Protein AF-A0A1B0F068-F1 (afdb_monomer_lite)

Secondary structure (DSSP, 8-state):
----HHHHHHHHHHHHHHHHHHHHT---S-EE-TTSBPPPSEEEEEEEEEEEEEEE----TT-PPEEEEEEEEEEEEEEEEESEEE-TTS--B-TTGGGEEEEEEES-EESS--HHHHTT-TT--EEEEESS---EE-----TT--EEE--SS---EE-TTTTTT-TT--EEE--SS---EE----S-TTEEEEEEE--SS---EE-TTTTTTEEEEEEE--SS---EEEGGGGTT-TT--EEE-TTS--SEEE--TT-TT---EEEEEE--SS--SEEEETT-EEEEEE--SS--SEEEE-TT--EEE--S-------

Organism: Lutzomyia longipalpis (NCBI:txid7200)

Sequence (319 aa):
MKKTKSSFVMEKLFLWISICVLYFATKTTGQDIQNKNIHCDKWDSIAEEHIEYSLHNDYDYYYRRHTTTRKTYTYTYECTVRNYEIASDRDYHIDKSDKIYKLTIEDSSMNGLPVKLFKHLTNLQTLIVKKTSLQHVDEIKLPKVTQIDLSENEIVSLHENTFAECSELSEINLSNNNISILQGPFFDSNQEIKILDLSYNKITNITEYTFNDFHVESLKLSHNHLEVLDLNRFSELSYLNSLDLSYNKLKSIEAFEDFEGGNFTAESVQLQFNNLTSLNLKYCDIKQIYASNNKLKSVEIGGNCVTLDLQKNEITDLT

Radius of gyration: 27.25 Å; chains: 1; bounding box: 82×46×93 Å

Structure (mmCIF, N/CA/C/O backbone):
data_AF-A0A1B0F068-F1
#
_entry.id   AF-A0A1B0F068-F1
#
loop_
_atom_site.group_PDB
_atom_site.id
_atom_site.type_symbol
_atom_site.label_atom_id
_atom_site.label_alt_id
_atom_site.label_comp_id
_atom_site.label_asym_id
_atom_site.label_entity_id
_atom_site.label_seq_id
_atom_site.pdbx_PDB_ins_code
_atom_site.Cartn_x
_atom_site.Cartn_y
_atom_site.Cartn_z
_atom_site.occupancy
_atom_site.B_iso_or_equiv
_atom_site.auth_seq_id
_atom_site.auth_comp_id
_atom_site.auth_asym_id
_atom_site.auth_atom_id
_atom_site.pdbx_PDB_model_num
ATOM 1 N N . MET A 1 1 ? 30.371 22.748 -59.842 1.00 44.44 1 MET A N 1
ATOM 2 C CA . MET A 1 1 ? 30.386 21.570 -58.939 1.00 44.44 1 MET A CA 1
ATOM 3 C C . MET A 1 1 ? 31.136 21.927 -57.664 1.00 44.44 1 MET A C 1
ATOM 5 O O . MET A 1 1 ? 32.116 22.648 -57.761 1.00 44.44 1 MET A O 1
ATOM 9 N N . LYS A 1 2 ? 30.674 21.400 -56.519 1.00 38.84 2 LYS A N 1
ATOM 10 C CA . LYS A 1 2 ? 31.031 21.715 -55.114 1.00 38.84 2 LYS A CA 1
ATOM 11 C C . LYS A 1 2 ? 30.214 22.851 -54.473 1.00 38.84 2 LYS A C 1
ATOM 13 O O . LYS A 1 2 ? 30.744 23.899 -54.131 1.00 38.84 2 LYS A O 1
ATOM 18 N N . LYS A 1 3 ? 28.918 22.587 -54.234 1.00 35.97 3 LYS A N 1
ATOM 19 C CA . LYS A 1 3 ? 28.232 23.161 -53.063 1.00 35.97 3 LYS A CA 1
ATOM 20 C C . LYS A 1 3 ? 28.882 22.538 -51.823 1.00 35.97 3 LYS A C 1
ATOM 22 O O . LYS A 1 3 ? 29.005 21.318 -51.728 1.00 35.97 3 LYS A O 1
ATOM 27 N N . THR A 1 4 ? 29.412 23.378 -50.951 1.00 36.22 4 THR A N 1
ATOM 28 C CA . THR A 1 4 ? 30.192 23.005 -49.772 1.00 36.22 4 THR A CA 1
ATOM 29 C C . THR A 1 4 ? 29.303 22.320 -48.730 1.00 36.22 4 THR A C 1
ATOM 31 O O . THR A 1 4 ? 28.215 22.797 -48.417 1.00 36.22 4 THR A O 1
ATOM 34 N N . LYS A 1 5 ? 29.787 21.205 -48.156 1.00 42.84 5 LYS A N 1
ATOM 35 C CA . LYS A 1 5 ? 29.136 20.419 -47.082 1.00 42.84 5 LYS A CA 1
ATOM 36 C C . LYS A 1 5 ? 28.631 21.263 -45.895 1.00 42.84 5 LYS A C 1
ATOM 38 O O . LYS A 1 5 ? 27.752 20.815 -45.175 1.00 42.84 5 LYS A O 1
ATOM 43 N N . SER A 1 6 ? 29.155 22.474 -45.708 1.00 39.62 6 SER A N 1
ATOM 44 C CA . SER A 1 6 ? 28.767 23.401 -44.640 1.00 39.62 6 SER A CA 1
ATOM 45 C C . SER A 1 6 ? 27.355 23.989 -44.814 1.00 39.62 6 SER A C 1
ATOM 47 O O . SER A 1 6 ? 26.639 24.110 -43.823 1.00 39.62 6 SER A O 1
ATOM 49 N N . SER A 1 7 ? 26.899 24.263 -46.045 1.00 39.19 7 SER A N 1
ATOM 50 C CA . SER A 1 7 ? 25.547 24.816 -46.269 1.00 39.19 7 SER A CA 1
ATOM 51 C C . SER A 1 7 ? 24.448 23.778 -46.005 1.00 39.19 7 SER A C 1
ATOM 53 O O . SER A 1 7 ? 23.391 24.126 -45.493 1.00 39.19 7 SER A O 1
ATOM 55 N N . PHE A 1 8 ? 24.728 22.496 -46.263 1.00 40.56 8 PHE A N 1
ATOM 56 C CA . PHE A 1 8 ? 23.783 21.397 -46.033 1.00 40.56 8 PHE A CA 1
ATOM 57 C C . PHE A 1 8 ? 23.628 21.050 -44.540 1.00 40.56 8 PHE A C 1
ATOM 59 O O . PHE A 1 8 ? 22.571 20.602 -44.105 1.00 40.56 8 PHE A O 1
ATOM 66 N N . VAL A 1 9 ? 24.684 21.264 -43.743 1.00 47.97 9 VAL A N 1
ATOM 67 C CA . VAL A 1 9 ? 24.643 21.091 -42.281 1.00 47.97 9 VAL A CA 1
ATOM 68 C C . VAL A 1 9 ? 23.890 22.250 -41.626 1.00 47.97 9 VAL A C 1
ATOM 70 O O . VAL A 1 9 ? 23.078 22.003 -40.743 1.00 47.97 9 VAL A O 1
ATOM 73 N N . MET A 1 10 ? 24.082 23.486 -42.099 1.00 39.28 10 MET A N 1
ATOM 74 C CA . MET A 1 10 ? 23.353 24.655 -41.590 1.00 39.28 10 MET A CA 1
ATOM 75 C C . MET A 1 10 ? 21.855 24.612 -41.922 1.00 39.28 10 MET A C 1
ATOM 77 O O . MET A 1 10 ? 21.052 24.919 -41.049 1.00 39.28 10 MET A O 1
ATOM 81 N N . GLU A 1 11 ? 21.454 24.158 -43.117 1.00 41.66 11 GLU A N 1
ATOM 82 C CA . GLU A 1 11 ? 20.029 23.959 -43.447 1.00 41.66 11 GLU A CA 1
ATOM 83 C C . GLU A 1 11 ? 19.378 22.858 -42.596 1.00 41.66 11 GLU A C 1
ATOM 85 O O . GLU A 1 11 ? 18.256 23.040 -42.128 1.00 41.66 11 GLU A O 1
ATOM 90 N N . LYS A 1 12 ? 20.077 21.745 -42.317 1.00 45.50 12 LYS A N 1
ATOM 91 C CA . LYS A 1 12 ? 19.571 20.704 -41.402 1.00 45.50 12 LYS A CA 1
ATOM 92 C C . LYS A 1 12 ? 19.480 21.182 -39.955 1.00 45.50 12 LYS A C 1
ATOM 94 O O . LYS A 1 12 ? 18.524 20.822 -39.275 1.00 45.50 12 LYS A O 1
ATOM 99 N N . LEU A 1 13 ? 20.438 21.990 -39.501 1.00 42.12 13 LEU A N 1
ATOM 100 C CA . LEU A 1 13 ? 20.427 22.574 -38.161 1.00 42.12 13 LEU A CA 1
ATOM 101 C C . LEU A 1 13 ? 19.281 23.584 -38.017 1.00 42.12 13 LEU A C 1
ATOM 103 O O . LEU A 1 13 ? 18.584 23.563 -37.013 1.00 42.12 13 LEU A O 1
ATOM 107 N N . PHE A 1 14 ? 19.020 24.404 -39.041 1.00 40.75 14 PHE A N 1
ATOM 108 C CA . PHE A 1 14 ? 17.874 25.319 -39.067 1.00 40.75 14 PHE A CA 1
ATOM 109 C C . PHE A 1 14 ? 16.533 24.588 -39.143 1.00 40.75 14 PHE A C 1
ATOM 111 O O . PHE A 1 14 ? 15.581 25.026 -38.502 1.00 40.75 14 PHE A O 1
ATOM 118 N N . LEU A 1 15 ? 16.447 23.465 -39.865 1.00 44.53 15 LEU A N 1
ATOM 119 C CA . LEU A 1 15 ? 15.243 22.633 -39.887 1.00 44.53 15 LEU A CA 1
ATOM 120 C C . LEU A 1 15 ? 15.000 21.976 -38.519 1.00 44.53 15 LEU A C 1
ATOM 122 O O . LEU A 1 15 ? 13.874 21.985 -38.044 1.00 44.53 15 LEU A O 1
ATOM 126 N N . TRP A 1 16 ? 16.050 21.484 -37.852 1.00 40.12 16 TRP A N 1
ATOM 127 C CA . TRP A 1 16 ? 15.970 20.941 -36.489 1.00 40.12 16 TRP A CA 1
ATOM 128 C C . TRP A 1 16 ? 15.608 22.004 -35.454 1.00 40.12 16 TRP A C 1
ATOM 130 O O . TRP A 1 16 ? 14.719 21.774 -34.648 1.00 40.12 16 TRP A O 1
ATOM 140 N N . ILE A 1 17 ? 16.228 23.185 -35.503 1.00 42.28 17 ILE A N 1
ATOM 141 C CA . ILE A 1 17 ? 15.895 24.294 -34.602 1.00 42.28 17 ILE A CA 1
ATOM 142 C C . ILE A 1 17 ? 14.468 24.775 -34.870 1.00 42.28 17 ILE A C 1
ATOM 144 O O . ILE A 1 17 ? 13.745 25.040 -33.922 1.00 42.28 17 ILE A O 1
ATOM 148 N N . SER A 1 18 ? 14.017 24.826 -36.126 1.00 37.25 18 SER A N 1
ATOM 149 C CA . SER A 1 18 ? 12.637 25.209 -36.450 1.00 37.25 18 SER A CA 1
ATOM 150 C C . SER A 1 18 ? 11.626 24.147 -36.015 1.00 37.25 18 SER A C 1
ATOM 152 O O . SER A 1 18 ? 10.571 24.514 -35.514 1.00 37.25 18 SER A O 1
ATOM 154 N N . ILE A 1 19 ? 11.952 22.852 -36.127 1.00 44.53 19 ILE A N 1
ATOM 155 C CA . ILE A 1 19 ? 11.147 21.753 -35.569 1.00 44.53 19 ILE A CA 1
ATOM 156 C C . ILE A 1 19 ? 11.111 21.855 -34.044 1.00 44.53 19 ILE A C 1
ATOM 158 O O . ILE A 1 19 ? 10.027 21.805 -33.485 1.00 44.53 19 ILE A O 1
ATOM 162 N N . CYS A 1 20 ? 12.241 22.087 -33.369 1.00 40.03 20 CYS A N 1
ATOM 163 C CA . CYS A 1 20 ? 12.279 22.296 -31.921 1.00 40.03 20 CYS A CA 1
ATOM 164 C C . CYS A 1 20 ? 11.483 23.540 -31.503 1.00 40.03 20 CYS A C 1
ATOM 166 O O . CYS A 1 20 ? 10.722 23.470 -30.551 1.00 40.03 20 CYS A O 1
ATOM 168 N N . VAL A 1 21 ? 11.597 24.662 -32.216 1.00 37.50 21 VAL A N 1
ATOM 169 C CA . VAL A 1 21 ? 10.878 25.911 -31.904 1.00 37.50 21 VAL A CA 1
ATOM 170 C C . VAL A 1 21 ? 9.376 25.782 -32.186 1.00 37.50 21 VAL A C 1
ATOM 172 O O . VAL A 1 21 ? 8.581 26.312 -31.417 1.00 37.50 21 VAL A O 1
ATOM 175 N N . LEU A 1 22 ? 8.966 25.024 -33.211 1.00 36.28 22 LEU A N 1
ATOM 176 C CA . LEU A 1 22 ? 7.560 24.654 -33.431 1.00 36.28 22 LEU A CA 1
ATOM 177 C C . LEU A 1 22 ? 7.053 23.654 -32.373 1.00 36.28 22 LEU A C 1
ATOM 179 O O . LEU A 1 22 ? 5.915 23.789 -31.937 1.00 36.28 22 LEU A O 1
ATOM 183 N N . TYR A 1 23 ? 7.892 22.728 -31.893 1.00 36.94 23 TYR A N 1
ATOM 184 C CA . TYR A 1 23 ? 7.562 21.783 -30.810 1.00 36.94 23 TYR A CA 1
ATOM 185 C C . TYR A 1 23 ? 7.443 22.479 -29.443 1.00 36.94 23 TYR A C 1
ATOM 187 O O . TYR A 1 23 ? 6.590 22.132 -28.632 1.00 36.94 23 TYR A O 1
ATOM 195 N N . PHE A 1 24 ? 8.252 23.517 -29.200 1.00 36.88 24 PHE A N 1
ATOM 196 C CA . PHE A 1 24 ? 8.167 24.363 -28.005 1.00 36.88 24 PHE A CA 1
ATOM 197 C C . PHE A 1 24 ? 6.964 25.325 -28.031 1.00 36.88 24 PHE A C 1
ATOM 199 O O . PHE A 1 24 ? 6.587 25.845 -26.980 1.00 36.88 24 PHE A O 1
ATOM 206 N N . ALA A 1 25 ? 6.346 25.558 -29.197 1.00 33.19 25 ALA A N 1
ATOM 207 C CA . ALA A 1 25 ? 5.262 26.528 -29.372 1.00 33.19 25 ALA A CA 1
ATOM 208 C C . ALA A 1 25 ? 3.838 25.955 -29.218 1.00 33.19 25 ALA A C 1
ATOM 210 O O . ALA A 1 25 ? 2.881 26.727 -29.244 1.00 33.19 25 ALA A O 1
ATOM 211 N N . THR A 1 26 ? 3.660 24.649 -28.992 1.00 36.72 26 THR A N 1
ATOM 212 C CA . THR A 1 26 ? 2.336 24.062 -28.716 1.00 36.72 26 THR A CA 1
ATOM 213 C C . THR A 1 26 ? 2.354 23.249 -27.426 1.00 36.72 26 THR A C 1
ATOM 215 O O . THR A 1 26 ? 2.363 22.020 -27.433 1.00 36.72 26 THR A O 1
ATOM 218 N N . LYS A 1 27 ? 2.325 23.953 -26.287 1.00 40.00 27 LYS A N 1
ATOM 219 C CA . LYS A 1 27 ? 1.797 23.397 -25.033 1.00 40.00 27 LYS A CA 1
ATOM 220 C C . LYS A 1 27 ? 0.283 23.237 -25.183 1.00 40.00 27 LYS A C 1
ATOM 222 O O . LYS A 1 27 ? -0.491 24.080 -24.743 1.00 40.00 27 LYS A O 1
ATOM 227 N N . THR A 1 28 ? -0.120 22.176 -25.861 1.00 39.72 28 THR A N 1
ATOM 228 C CA . THR A 1 28 ? -1.492 21.681 -25.883 1.00 39.72 28 THR A CA 1
ATOM 229 C C . THR A 1 28 ? -1.477 20.316 -25.221 1.00 39.72 28 THR A C 1
ATOM 231 O O . THR A 1 28 ? -0.681 19.458 -25.594 1.00 39.72 28 THR A O 1
ATOM 234 N N . THR A 1 29 ? -2.328 20.137 -24.218 1.00 39.47 29 THR A N 1
ATOM 235 C CA . THR A 1 29 ? -2.709 18.829 -23.679 1.00 39.47 29 THR A CA 1
ATOM 236 C C . THR A 1 29 ? -3.052 17.881 -24.833 1.00 39.47 29 THR A C 1
ATOM 238 O O . THR A 1 29 ? -3.848 18.267 -25.690 1.00 39.47 29 THR A O 1
ATOM 241 N N . GLY A 1 30 ? -2.450 16.688 -24.864 1.00 48.38 30 GLY A N 1
ATOM 242 C CA . GLY A 1 30 ? -2.732 15.666 -25.879 1.00 48.38 30 GLY A CA 1
ATOM 243 C C . GLY A 1 30 ? -1.743 15.633 -27.047 1.00 48.38 30 GLY A C 1
ATOM 244 O O . GLY A 1 30 ? -2.146 15.731 -28.206 1.00 48.38 30 GLY A O 1
ATOM 245 N N . GLN A 1 31 ? -0.437 15.486 -26.782 1.00 53.25 31 GLN A N 1
ATOM 246 C CA . GLN A 1 31 ? 0.472 15.061 -27.854 1.00 53.25 31 GLN A CA 1
ATOM 247 C C . GLN A 1 31 ? 0.147 13.607 -28.237 1.00 53.25 31 GLN A C 1
ATOM 249 O O . GLN A 1 31 ? 0.479 12.677 -27.501 1.00 53.25 31 GLN A O 1
ATOM 254 N N . ASP A 1 32 ? -0.500 13.406 -29.389 1.00 51.19 32 ASP A N 1
ATOM 255 C CA . ASP A 1 32 ? -0.706 12.074 -29.965 1.00 51.19 32 ASP A CA 1
ATOM 256 C C . ASP A 1 32 ? 0.651 11.515 -30.418 1.00 51.19 32 ASP A C 1
ATOM 258 O O . ASP A 1 32 ? 1.327 12.069 -31.295 1.00 51.19 32 ASP A O 1
ATOM 262 N N . ILE A 1 33 ? 1.088 10.422 -29.792 1.00 60.97 33 ILE A N 1
ATOM 263 C CA . ILE A 1 33 ? 2.367 9.779 -30.096 1.00 60.97 33 ILE A CA 1
ATOM 264 C C . ILE A 1 33 ? 2.213 9.002 -31.413 1.00 60.97 33 ILE A C 1
ATOM 266 O O . ILE A 1 33 ? 2.054 7.777 -31.426 1.00 60.97 33 ILE A O 1
ATOM 270 N N . GLN A 1 34 ? 2.282 9.705 -32.545 1.00 55.56 34 GLN A N 1
ATOM 271 C CA . GLN A 1 34 ? 2.073 9.098 -33.866 1.00 55.56 34 GLN A CA 1
ATOM 272 C C . GLN A 1 34 ? 3.148 8.063 -34.238 1.00 55.56 34 GLN A C 1
ATOM 274 O O . GLN A 1 34 ? 2.862 7.100 -34.943 1.00 55.56 34 GLN A O 1
ATOM 279 N N . ASN A 1 35 ? 4.370 8.203 -33.710 1.00 60.38 35 ASN A N 1
ATOM 280 C CA . ASN A 1 35 ? 5.506 7.329 -34.039 1.00 60.38 35 ASN A CA 1
ATOM 281 C C . ASN A 1 35 ? 5.869 6.325 -32.935 1.00 60.38 35 ASN A C 1
ATOM 283 O O . ASN A 1 35 ? 6.944 5.736 -32.988 1.00 60.38 35 ASN A O 1
ATOM 287 N N . LYS A 1 36 ? 5.017 6.157 -31.915 1.00 72.25 36 LYS A N 1
ATOM 288 C CA . LYS A 1 36 ? 5.285 5.348 -30.705 1.00 72.25 36 LYS A CA 1
ATOM 289 C C . LYS A 1 36 ? 6.565 5.720 -29.927 1.00 72.25 36 LYS A C 1
ATOM 291 O O . LYS A 1 36 ? 6.941 5.003 -29.008 1.00 72.25 36 LYS A O 1
ATOM 296 N N . ASN A 1 37 ? 7.209 6.840 -30.247 1.00 76.69 37 ASN A N 1
ATOM 297 C CA . ASN A 1 37 ? 8.396 7.322 -29.546 1.00 76.69 37 ASN A CA 1
ATOM 298 C C . ASN A 1 37 ? 7.992 8.294 -28.442 1.00 76.69 37 ASN A C 1
ATOM 300 O O . ASN A 1 37 ? 7.507 9.389 -28.732 1.00 76.69 37 ASN A O 1
ATOM 304 N N . ILE A 1 38 ? 8.235 7.908 -27.195 1.00 77.38 38 ILE A N 1
ATOM 305 C CA . ILE A 1 38 ? 8.062 8.779 -26.038 1.00 77.38 38 ILE A CA 1
ATOM 306 C C . ILE A 1 38 ? 9.371 9.544 -25.830 1.00 77.38 38 ILE A C 1
ATOM 308 O O . ILE A 1 38 ? 10.435 8.947 -25.661 1.00 77.38 38 ILE A O 1
ATOM 312 N N . HIS A 1 39 ? 9.297 10.873 -25.863 1.00 75.00 39 HIS A N 1
ATOM 313 C CA . HIS A 1 39 ? 10.438 11.723 -25.539 1.00 75.00 39 HIS A CA 1
ATOM 314 C C . HIS A 1 39 ? 10.407 12.036 -24.045 1.00 75.00 39 HIS A C 1
ATOM 316 O O . HIS A 1 39 ? 9.376 12.476 -23.540 1.00 75.00 39 HIS A O 1
ATOM 322 N N . CYS A 1 40 ? 11.525 11.837 -23.343 1.00 73.31 40 CYS A N 1
ATOM 323 C CA . CYS A 1 40 ? 11.618 12.305 -21.963 1.00 73.31 40 CYS A CA 1
ATOM 324 C C . CYS A 1 40 ? 11.803 13.826 -21.955 1.00 73.31 40 CYS A C 1
ATOM 326 O O . CYS A 1 40 ? 12.749 14.350 -22.549 1.00 73.31 40 CYS A O 1
ATOM 328 N N . ASP A 1 41 ? 10.926 14.517 -21.238 1.00 62.81 41 ASP A N 1
ATOM 329 C CA . ASP A 1 41 ? 10.968 15.963 -21.022 1.00 62.81 41 ASP A CA 1
ATOM 330 C C . ASP A 1 41 ? 12.147 16.374 -20.129 1.00 62.81 41 ASP A C 1
ATOM 332 O O . ASP A 1 41 ? 12.623 17.508 -20.188 1.00 62.81 41 ASP A O 1
ATOM 336 N N . LYS A 1 42 ? 12.627 15.440 -19.297 1.00 65.62 42 LYS A N 1
ATOM 337 C CA . LYS A 1 42 ? 13.804 15.598 -18.440 1.00 65.62 42 LYS A CA 1
ATOM 338 C C . LYS A 1 42 ? 14.691 14.359 -18.532 1.00 65.62 42 LYS A C 1
ATOM 340 O O . LYS A 1 42 ? 14.181 13.241 -18.495 1.00 65.62 42 LYS A O 1
ATOM 345 N N . TRP A 1 43 ? 15.997 14.600 -18.635 1.00 70.50 43 TRP A N 1
ATOM 346 C CA . TRP A 1 43 ? 17.058 13.597 -18.656 1.00 70.50 43 TRP A CA 1
ATOM 347 C C . TRP A 1 43 ? 18.117 13.971 -17.623 1.00 70.50 43 TRP A C 1
ATOM 349 O O . TRP A 1 43 ? 18.938 14.852 -17.882 1.00 70.50 43 TRP A O 1
ATOM 359 N N . ASP A 1 44 ? 18.119 13.284 -16.485 1.00 71.31 44 ASP A N 1
ATOM 360 C CA . ASP A 1 44 ? 19.213 13.384 -15.518 1.00 71.31 44 ASP A CA 1
ATOM 361 C C . ASP A 1 44 ? 20.091 12.137 -15.651 1.00 71.31 44 ASP A C 1
ATOM 363 O O . ASP A 1 44 ? 19.588 11.014 -15.651 1.00 71.31 44 ASP A O 1
ATOM 367 N N . SER A 1 45 ? 21.402 12.327 -15.824 1.00 72.12 45 SER A N 1
ATOM 368 C CA . SER A 1 45 ? 22.365 11.227 -15.933 1.00 72.12 45 SER A CA 1
ATOM 369 C C . SER A 1 45 ? 23.156 11.073 -14.644 1.00 72.12 45 SER A C 1
ATOM 371 O O . SER A 1 45 ? 23.789 12.036 -14.202 1.00 72.12 45 SER A O 1
ATOM 373 N N . ILE A 1 46 ? 23.204 9.859 -14.109 1.00 70.19 46 ILE A N 1
ATOM 374 C CA . ILE A 1 46 ? 24.069 9.504 -12.984 1.00 70.19 46 ILE A CA 1
ATOM 375 C C . ILE A 1 46 ? 25.240 8.699 -13.530 1.00 70.19 46 ILE A C 1
ATOM 377 O O . ILE A 1 46 ? 25.036 7.769 -14.304 1.00 70.19 46 ILE A O 1
ATOM 381 N N . ALA A 1 47 ? 26.463 9.093 -13.170 1.00 68.94 47 ALA A N 1
ATOM 382 C CA . ALA A 1 47 ? 27.678 8.384 -13.545 1.00 68.94 47 ALA A CA 1
ATOM 383 C C . ALA A 1 47 ? 28.176 7.556 -12.357 1.00 68.94 47 ALA A C 1
ATOM 385 O O . ALA A 1 47 ? 28.505 8.123 -11.316 1.00 68.94 47 ALA A O 1
ATOM 386 N N . GLU A 1 48 ? 28.280 6.244 -12.525 1.00 66.75 48 GLU A N 1
ATOM 387 C CA . GLU A 1 48 ? 28.993 5.375 -11.592 1.00 66.75 48 GLU A CA 1
ATOM 388 C C . GLU A 1 48 ? 30.418 5.149 -12.096 1.00 66.75 48 GLU A C 1
ATOM 390 O O . GLU A 1 48 ? 30.642 4.806 -13.259 1.00 66.75 48 GLU A O 1
ATOM 395 N N . GLU A 1 49 ? 31.403 5.390 -11.229 1.00 66.19 49 GLU A N 1
ATOM 396 C CA . GLU A 1 49 ? 32.813 5.161 -11.537 1.00 66.19 49 GLU A CA 1
ATOM 397 C C . GLU A 1 49 ? 33.190 3.716 -11.210 1.00 66.19 49 GLU A C 1
ATOM 399 O O . GLU A 1 49 ? 33.106 3.278 -10.063 1.00 66.19 49 GLU A O 1
ATOM 404 N N . HIS A 1 50 ? 33.690 2.996 -12.207 1.00 68.75 50 HIS A N 1
ATOM 405 C CA . HIS A 1 50 ? 34.308 1.694 -12.024 1.00 68.75 50 HIS A CA 1
ATOM 406 C C . HIS A 1 50 ? 35.820 1.810 -12.208 1.00 68.75 50 HIS A C 1
ATOM 408 O O . HIS A 1 50 ? 36.318 2.397 -13.173 1.00 68.75 50 HIS A O 1
ATOM 414 N N . ILE A 1 51 ? 36.567 1.236 -11.265 1.00 67.50 51 ILE A N 1
ATOM 415 C CA . ILE A 1 51 ? 38.024 1.153 -11.333 1.00 67.50 51 ILE A CA 1
ATOM 416 C C . ILE A 1 51 ? 38.386 -0.284 -11.689 1.00 67.50 51 ILE A C 1
ATOM 418 O O . ILE A 1 51 ? 38.302 -1.185 -10.857 1.00 67.50 51 ILE A O 1
ATOM 422 N N . GLU A 1 52 ? 38.808 -0.493 -12.930 1.00 66.19 52 GLU A N 1
ATOM 423 C CA . GLU A 1 52 ? 39.384 -1.761 -13.358 1.00 66.19 52 GLU A CA 1
ATOM 424 C C . GLU A 1 52 ? 40.890 -1.756 -13.092 1.00 66.19 52 GLU A C 1
ATOM 426 O O . GLU A 1 52 ? 41.634 -0.875 -13.542 1.00 66.19 52 GLU A O 1
ATOM 431 N N . TYR A 1 53 ? 41.344 -2.773 -12.362 1.00 64.94 53 TYR A N 1
ATOM 432 C CA . TYR A 1 53 ? 42.756 -3.035 -12.127 1.00 64.94 53 TYR A CA 1
ATOM 433 C C . TYR A 1 53 ? 43.225 -4.119 -13.091 1.00 64.94 53 TYR A C 1
ATOM 435 O O . TYR A 1 53 ? 42.806 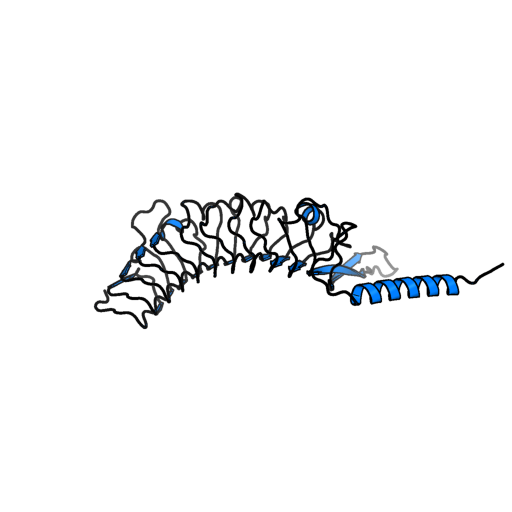-5.270 -12.986 1.00 64.94 53 TYR A O 1
ATOM 443 N N . SER A 1 54 ? 44.128 -3.771 -14.008 1.00 60.97 54 SER A N 1
ATOM 444 C CA . SER A 1 54 ? 44.793 -4.760 -14.855 1.00 60.97 54 SER A CA 1
ATOM 445 C C . SER A 1 54 ? 46.199 -5.021 -14.329 1.00 60.97 54 SER A C 1
ATOM 447 O O . SER A 1 54 ? 47.053 -4.129 -14.315 1.00 60.97 54 SER A O 1
ATOM 449 N N . LEU A 1 55 ? 46.445 -6.264 -13.920 1.00 55.50 55 LEU A N 1
ATOM 450 C CA . LEU A 1 55 ? 47.775 -6.766 -13.589 1.00 55.50 55 LEU A CA 1
ATOM 451 C C . LEU A 1 55 ? 48.450 -7.235 -14.876 1.00 55.50 55 LEU A C 1
ATOM 453 O O . LEU A 1 55 ? 48.016 -8.215 -15.476 1.00 55.50 55 LEU A O 1
ATOM 457 N N . HIS A 1 56 ? 49.510 -6.546 -15.294 1.00 57.75 56 HIS A N 1
ATOM 458 C CA . HIS A 1 56 ? 50.368 -7.035 -16.368 1.00 57.75 56 HIS A CA 1
ATOM 459 C C . HIS A 1 56 ? 51.559 -7.764 -15.740 1.00 57.75 56 HIS A C 1
ATOM 461 O O . HIS A 1 56 ? 52.298 -7.191 -14.938 1.00 57.75 56 HIS A O 1
ATOM 467 N N . ASN A 1 57 ? 51.746 -9.038 -16.094 1.00 51.53 57 ASN A N 1
ATOM 468 C CA . ASN A 1 57 ? 52.939 -9.809 -15.730 1.00 51.53 57 ASN A CA 1
ATOM 469 C C . ASN A 1 57 ? 54.096 -9.484 -16.691 1.00 51.53 57 ASN A C 1
ATOM 471 O O . ASN A 1 57 ? 54.689 -10.385 -17.275 1.00 51.53 57 ASN A O 1
ATOM 475 N N . ASP A 1 58 ? 54.406 -8.201 -16.863 1.00 54.78 58 ASP A N 1
ATOM 476 C CA . ASP A 1 58 ? 55.643 -7.785 -17.517 1.00 54.78 58 ASP A CA 1
ATOM 477 C C . ASP A 1 58 ? 56.710 -7.617 -16.436 1.00 54.78 58 ASP A C 1
ATOM 479 O O . ASP A 1 58 ? 56.663 -6.706 -15.608 1.00 54.78 58 ASP A O 1
ATOM 483 N N . TYR A 1 59 ? 57.645 -8.566 -16.395 1.00 52.88 59 TYR A N 1
ATOM 484 C CA . TYR A 1 59 ? 58.791 -8.517 -15.499 1.00 52.88 59 TYR A CA 1
ATOM 485 C C . TYR A 1 59 ? 59.853 -7.588 -16.093 1.00 52.88 59 TYR A C 1
ATOM 487 O O . TYR A 1 59 ? 60.603 -7.985 -16.982 1.00 52.88 59 TYR A O 1
ATOM 495 N N . ASP A 1 60 ? 59.959 -6.364 -15.574 1.00 56.69 60 ASP A N 1
ATOM 496 C CA . ASP A 1 60 ? 61.140 -5.529 -15.818 1.00 56.69 60 ASP A CA 1
ATOM 497 C C . ASP A 1 60 ? 62.388 -6.143 -15.155 1.00 56.69 60 ASP A C 1
ATOM 499 O O . ASP A 1 60 ? 62.280 -6.964 -14.242 1.00 56.69 60 ASP A O 1
ATOM 503 N N . TYR A 1 61 ? 63.587 -5.692 -15.550 1.00 50.56 61 TYR A N 1
ATOM 504 C CA . TYR A 1 61 ? 64.908 -6.181 -15.091 1.00 50.56 61 TYR A CA 1
ATOM 505 C C . TYR A 1 61 ? 65.087 -6.248 -13.551 1.00 50.56 61 TYR A C 1
ATOM 507 O O . TYR A 1 61 ? 66.011 -6.885 -13.052 1.00 50.56 61 TYR A O 1
ATOM 515 N N . TYR A 1 62 ? 64.185 -5.618 -12.787 1.00 57.00 62 TYR A N 1
ATOM 516 C CA . TYR A 1 62 ? 64.140 -5.589 -11.321 1.00 57.00 62 TYR A CA 1
ATOM 517 C C . TYR A 1 62 ? 62.950 -6.351 -10.690 1.00 57.00 62 TYR A C 1
ATOM 519 O O . TYR A 1 62 ? 62.658 -6.133 -9.516 1.00 57.00 62 TYR A O 1
ATOM 527 N N . TYR A 1 63 ? 62.245 -7.218 -11.431 1.00 54.34 63 TYR A N 1
ATOM 528 C CA . TYR A 1 63 ? 61.098 -8.012 -10.950 1.00 54.34 63 TYR A CA 1
ATOM 529 C C . TYR A 1 63 ? 59.982 -7.186 -10.268 1.00 54.34 63 TYR A C 1
ATOM 531 O O . TYR A 1 63 ? 59.385 -7.621 -9.280 1.00 54.34 63 TYR A O 1
ATOM 539 N N . ARG A 1 64 ? 59.672 -5.982 -10.768 1.00 52.47 64 ARG A N 1
ATOM 540 C CA . ARG A 1 64 ? 58.525 -5.194 -10.277 1.00 52.47 64 ARG A CA 1
ATOM 541 C C . ARG A 1 64 ? 57.266 -5.526 -11.071 1.00 52.47 64 ARG A C 1
ATOM 543 O O . ARG A 1 64 ? 57.302 -5.524 -12.292 1.00 52.47 64 ARG A O 1
ATOM 550 N N . ARG A 1 65 ? 56.155 -5.773 -10.369 1.00 53.09 65 ARG A N 1
ATOM 551 C CA . ARG A 1 65 ? 54.822 -5.865 -10.982 1.00 53.09 65 ARG A CA 1
ATOM 552 C C . ARG A 1 65 ? 54.303 -4.469 -11.298 1.00 53.09 65 ARG A C 1
ATOM 554 O O . ARG A 1 65 ? 54.295 -3.613 -10.413 1.00 53.09 65 ARG A O 1
ATOM 561 N N . HIS A 1 66 ? 53.808 -4.281 -12.516 1.00 53.59 66 HIS A N 1
ATOM 562 C CA . HIS A 1 66 ? 53.108 -3.066 -12.920 1.00 53.59 66 HIS A CA 1
ATOM 563 C C . HIS A 1 66 ? 51.597 -3.285 -12.860 1.00 53.59 66 HIS A C 1
ATOM 565 O O . HIS A 1 66 ? 51.043 -4.179 -13.502 1.00 53.59 66 HIS A O 1
ATOM 571 N N . THR A 1 67 ? 50.922 -2.454 -12.074 1.00 56.59 67 THR A N 1
ATOM 572 C CA . THR A 1 67 ? 49.461 -2.332 -12.072 1.00 56.59 67 THR A CA 1
ATOM 573 C C . THR A 1 67 ? 49.063 -1.110 -12.877 1.00 56.59 67 THR A C 1
ATOM 575 O O . THR A 1 67 ? 49.493 0.000 -12.564 1.00 56.59 67 THR A O 1
ATOM 578 N N . THR A 1 68 ? 48.207 -1.301 -13.879 1.00 63.38 68 THR A N 1
ATOM 579 C CA . THR A 1 68 ? 47.567 -0.201 -14.605 1.00 63.38 68 THR A CA 1
ATOM 580 C C . THR A 1 68 ? 46.127 -0.074 -14.128 1.00 63.38 68 THR A C 1
ATOM 582 O O . THR A 1 68 ? 45.383 -1.055 -14.115 1.00 63.38 68 THR A O 1
ATOM 585 N N . THR A 1 69 ? 45.732 1.132 -13.732 1.00 64.50 69 THR A N 1
ATOM 586 C CA . THR A 1 69 ? 44.352 1.472 -13.374 1.00 64.50 69 THR A CA 1
ATOM 587 C C . THR A 1 69 ? 43.645 2.111 -14.562 1.00 64.50 69 THR A C 1
ATOM 589 O O . THR A 1 69 ? 44.137 3.085 -15.135 1.00 64.50 69 THR A O 1
ATOM 592 N N . ARG A 1 70 ? 42.466 1.591 -14.918 1.00 70.62 70 ARG A N 1
ATOM 593 C CA . ARG A 1 70 ? 41.563 2.196 -15.902 1.00 70.62 70 ARG A CA 1
ATOM 594 C C . ARG A 1 70 ? 40.263 2.579 -15.208 1.00 70.62 70 ARG A C 1
ATOM 596 O O . ARG A 1 70 ? 39.610 1.733 -14.609 1.00 70.62 70 ARG A O 1
ATOM 603 N N . LYS A 1 71 ? 39.889 3.854 -15.308 1.00 74.25 71 LYS A N 1
ATOM 604 C CA . LYS A 1 71 ? 38.568 4.328 -14.890 1.00 74.25 71 LYS A CA 1
ATOM 605 C C . LYS A 1 71 ? 37.590 4.172 -16.051 1.00 74.25 71 LYS A C 1
ATOM 607 O O . LYS A 1 71 ? 37.875 4.638 -17.157 1.00 74.25 71 LYS A O 1
ATOM 612 N N . THR A 1 72 ? 36.464 3.520 -15.810 1.00 70.31 72 THR A N 1
ATOM 613 C CA . THR A 1 72 ? 35.317 3.449 -16.721 1.00 70.31 72 THR A CA 1
ATOM 614 C C . THR A 1 72 ? 34.096 4.034 -16.018 1.00 70.31 72 THR A C 1
ATOM 616 O O . THR A 1 72 ? 34.037 4.064 -14.792 1.00 70.31 72 THR A O 1
ATOM 619 N N . TYR A 1 73 ? 33.147 4.562 -16.791 1.00 70.38 73 TYR A N 1
ATOM 620 C CA . TYR A 1 73 ? 31.924 5.154 -16.255 1.00 70.38 73 TYR A CA 1
ATOM 621 C C . TYR A 1 73 ? 30.712 4.472 -16.879 1.00 70.38 73 TYR A C 1
ATOM 623 O O . TYR A 1 73 ? 30.628 4.359 -18.107 1.00 70.38 73 TYR A O 1
ATOM 631 N N . THR A 1 74 ? 29.781 4.026 -16.047 1.00 73.38 74 THR A N 1
ATOM 632 C CA . THR A 1 74 ? 28.446 3.577 -16.455 1.00 73.38 74 THR A CA 1
ATOM 633 C C . THR A 1 74 ? 27.457 4.704 -16.181 1.00 73.38 74 THR A C 1
ATOM 635 O O . THR A 1 74 ? 27.604 5.454 -15.221 1.00 73.38 74 THR A O 1
ATOM 638 N N . TYR A 1 75 ? 26.486 4.879 -17.080 1.00 78.44 75 TYR A N 1
ATOM 639 C CA . TYR A 1 75 ? 25.493 5.945 -16.971 1.00 78.44 75 TYR A CA 1
ATOM 640 C C . TYR A 1 75 ? 24.096 5.349 -16.891 1.00 78.44 75 TYR A C 1
ATOM 642 O O . TYR A 1 75 ? 23.712 4.594 -17.790 1.00 78.44 75 TYR A O 1
ATOM 650 N N . THR A 1 76 ? 23.347 5.738 -15.865 1.00 84.62 76 THR A N 1
ATOM 651 C CA . THR A 1 76 ? 21.914 5.466 -15.726 1.00 84.62 76 THR A CA 1
ATOM 652 C C . THR A 1 76 ? 21.128 6.768 -15.820 1.00 84.62 76 THR A C 1
ATOM 654 O O . THR A 1 76 ? 21.684 7.861 -15.664 1.00 84.62 76 THR A O 1
ATOM 657 N N . TYR A 1 77 ? 19.842 6.657 -16.148 1.00 86.50 77 TYR A N 1
ATOM 658 C CA . TYR A 1 77 ? 19.012 7.816 -16.452 1.00 86.50 77 TYR A CA 1
ATOM 659 C C . TYR A 1 77 ? 17.709 7.854 -15.659 1.00 86.50 77 TYR A C 1
ATOM 661 O O . TYR A 1 77 ? 17.034 6.832 -15.506 1.00 86.50 77 TYR A O 1
ATOM 669 N N . GLU A 1 78 ? 17.339 9.063 -15.235 1.00 91.62 78 GLU A N 1
ATOM 670 C CA . GLU A 1 78 ? 15.961 9.406 -14.889 1.00 91.62 78 GLU A CA 1
ATOM 671 C C . GLU A 1 78 ? 15.254 9.976 -16.122 1.00 91.62 78 GLU A C 1
ATOM 673 O O . GLU A 1 78 ? 15.742 10.925 -16.743 1.00 91.62 78 GLU A O 1
ATOM 678 N N . CYS A 1 79 ? 14.099 9.409 -16.460 1.00 90.62 79 CYS A N 1
ATOM 679 C CA . CYS A 1 79 ? 13.238 9.866 -17.544 1.00 90.62 79 CYS A CA 1
ATOM 680 C C . CYS A 1 79 ? 11.911 10.351 -16.967 1.00 90.62 79 CYS A C 1
ATOM 682 O O . CYS A 1 79 ? 11.253 9.619 -16.228 1.00 90.62 79 CYS A O 1
ATOM 684 N N . THR A 1 80 ? 11.484 11.562 -17.330 1.00 91.31 80 THR A N 1
ATOM 685 C CA . THR A 1 80 ? 10.118 12.024 -17.048 1.00 91.31 80 THR A CA 1
ATOM 686 C C . THR A 1 80 ? 9.338 12.304 -18.322 1.00 91.31 80 THR A C 1
ATOM 688 O O . THR A 1 80 ? 9.867 12.936 -19.230 1.00 91.31 80 THR A O 1
ATOM 691 N N . VAL A 1 81 ? 8.081 11.873 -18.353 1.00 89.56 81 VAL A N 1
ATOM 692 C CA . VAL A 1 81 ? 7.153 11.935 -19.481 1.00 89.56 81 VAL A CA 1
ATOM 693 C C . VAL A 1 81 ? 5.892 12.669 -19.030 1.00 89.56 81 VAL A C 1
ATOM 695 O O . VAL A 1 81 ? 5.286 12.269 -18.036 1.00 89.56 81 VAL A O 1
ATOM 698 N N . ARG A 1 82 ? 5.504 13.739 -19.736 1.00 89.44 82 ARG A N 1
ATOM 699 C CA . ARG A 1 82 ? 4.339 14.567 -19.392 1.00 89.44 82 ARG A CA 1
ATOM 700 C C . ARG A 1 82 ? 3.474 14.953 -20.579 1.00 89.44 82 ARG A C 1
ATOM 702 O O . ARG A 1 82 ? 3.981 15.185 -21.669 1.00 89.44 82 ARG A O 1
ATOM 709 N N . ASN A 1 83 ? 2.186 15.185 -20.326 1.00 84.94 83 ASN A N 1
ATOM 710 C CA . ASN A 1 83 ? 1.225 15.723 -21.297 1.00 84.94 83 ASN A CA 1
ATOM 711 C C . ASN A 1 83 ? 1.020 14.849 -22.550 1.00 84.94 83 ASN A C 1
ATOM 713 O O . ASN A 1 83 ? 0.661 15.364 -23.616 1.00 84.94 83 ASN A O 1
ATOM 717 N N . TYR A 1 84 ? 1.221 13.536 -22.420 1.00 84.06 84 TYR A N 1
ATOM 718 C CA . TYR A 1 84 ? 0.995 12.569 -23.495 1.00 84.06 84 TYR A CA 1
ATOM 719 C C . TYR A 1 84 ? -0.334 11.831 -23.335 1.00 84.06 84 TYR A C 1
ATOM 721 O O . TYR A 1 84 ? -0.843 11.666 -22.229 1.00 84.06 84 TYR A O 1
ATOM 729 N N . GLU A 1 85 ? -0.870 11.343 -24.453 1.00 87.19 85 GLU A N 1
ATOM 730 C CA . GLU A 1 85 ? -1.903 10.305 -24.463 1.00 87.19 85 GLU A CA 1
ATOM 731 C C . GLU A 1 85 ? -1.233 8.947 -24.700 1.00 87.19 85 GLU A C 1
ATOM 733 O O . GLU A 1 85 ? -0.678 8.679 -25.773 1.00 87.19 85 GLU A O 1
ATOM 738 N N . ILE A 1 86 ? -1.239 8.096 -23.673 1.00 87.81 86 ILE A N 1
ATOM 739 C CA . ILE A 1 86 ? -0.537 6.812 -23.675 1.00 87.81 86 ILE A CA 1
ATOM 740 C C . ILE A 1 86 ? -1.573 5.687 -23.651 1.00 87.81 86 ILE A C 1
ATOM 742 O O . ILE A 1 86 ? -2.264 5.464 -22.660 1.00 87.81 86 ILE A O 1
ATOM 746 N N . ALA A 1 87 ? -1.674 4.971 -24.765 1.00 88.75 87 ALA A N 1
ATOM 747 C CA . ALA A 1 87 ? -2.556 3.826 -24.919 1.00 88.75 87 ALA A CA 1
ATOM 748 C C . ALA A 1 87 ? -1.845 2.541 -24.472 1.00 88.75 87 ALA A C 1
ATOM 750 O O . ALA A 1 87 ? -0.782 2.199 -24.993 1.00 88.75 87 ALA A O 1
ATOM 751 N N . SER A 1 88 ? -2.442 1.805 -23.538 1.00 89.62 88 SER A N 1
ATOM 752 C CA . SER A 1 88 ? -1.860 0.604 -22.919 1.00 89.62 88 SER A CA 1
ATOM 753 C C . SER A 1 88 ? -1.485 -0.511 -23.908 1.00 89.62 88 SER A C 1
ATOM 755 O O . SER A 1 88 ? -0.567 -1.296 -23.664 1.00 89.62 88 SER A O 1
ATOM 757 N N . ASP A 1 89 ? -2.159 -0.570 -25.059 1.00 86.06 89 ASP A N 1
ATOM 758 C CA . ASP A 1 89 ? -1.990 -1.595 -26.088 1.00 86.06 89 ASP A CA 1
ATOM 759 C C . ASP A 1 89 ? -0.818 -1.326 -27.050 1.00 86.06 89 ASP A C 1
ATOM 761 O O . ASP A 1 89 ? -0.399 -2.229 -27.796 1.00 86.06 89 ASP A O 1
ATOM 765 N N . ARG A 1 90 ? -0.255 -0.113 -27.038 1.00 85.25 90 ARG A N 1
ATOM 766 C CA . ARG A 1 90 ? 0.854 0.277 -27.915 1.00 85.25 90 ARG A CA 1
ATOM 767 C C . ARG A 1 90 ? 2.207 -0.127 -27.324 1.00 85.25 90 ARG A C 1
ATOM 769 O O . ARG A 1 90 ? 2.446 -0.089 -26.124 1.00 85.25 90 ARG A O 1
ATOM 776 N N . ASP A 1 91 ? 3.111 -0.530 -28.212 1.00 87.69 91 ASP A N 1
ATOM 777 C CA . ASP A 1 91 ? 4.515 -0.789 -27.881 1.00 87.69 91 ASP A CA 1
ATOM 778 C C . ASP A 1 91 ? 5.309 0.496 -28.090 1.00 87.69 91 ASP A C 1
ATOM 780 O O . ASP A 1 91 ? 5.618 0.860 -29.229 1.00 87.69 91 ASP A O 1
ATOM 784 N N . TYR A 1 92 ? 5.515 1.233 -27.004 1.00 88.88 92 TYR A N 1
ATOM 785 C CA . TYR A 1 92 ? 6.253 2.484 -27.033 1.00 88.88 92 TYR A CA 1
ATOM 786 C C . TYR A 1 92 ? 7.751 2.245 -26.920 1.00 88.88 92 TYR A C 1
ATOM 788 O O . TYR A 1 92 ? 8.209 1.309 -26.269 1.00 88.88 92 TYR A O 1
ATOM 796 N N . HIS A 1 93 ? 8.512 3.151 -27.517 1.00 86.44 93 HIS A N 1
ATOM 797 C CA . HIS A 1 93 ? 9.957 3.182 -27.421 1.00 86.44 93 HIS A CA 1
ATOM 798 C C . HIS A 1 93 ? 10.412 4.456 -26.707 1.00 86.44 93 HIS A C 1
ATOM 800 O O . HIS A 1 93 ? 9.933 5.552 -27.008 1.00 86.44 93 HIS A O 1
ATOM 806 N N . ILE A 1 94 ? 11.356 4.297 -25.779 1.00 87.31 94 ILE A N 1
ATOM 807 C CA . ILE A 1 94 ? 12.116 5.381 -25.156 1.00 87.31 94 ILE A CA 1
ATOM 808 C C . ILE A 1 94 ? 13.589 5.118 -25.474 1.00 87.31 94 ILE A C 1
ATOM 810 O O . ILE A 1 94 ? 14.055 3.983 -25.347 1.00 87.31 94 ILE A O 1
ATOM 814 N N . ASP A 1 95 ? 14.317 6.151 -25.897 1.00 83.94 95 ASP A N 1
ATOM 815 C CA . ASP A 1 95 ? 15.758 6.040 -26.139 1.00 83.94 95 ASP A CA 1
ATOM 816 C C . ASP A 1 95 ? 16.479 5.537 -24.876 1.00 83.94 95 ASP A C 1
ATOM 818 O O . ASP A 1 95 ? 16.0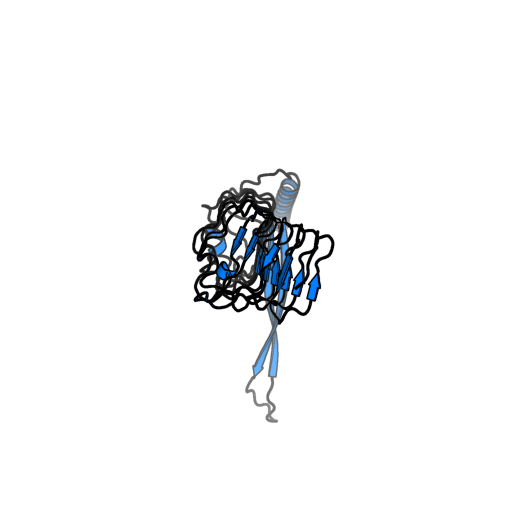87 5.877 -23.764 1.00 83.94 95 ASP A O 1
ATOM 822 N N . LYS A 1 96 ? 17.526 4.716 -25.028 1.00 86.19 96 LYS A N 1
ATOM 823 C CA . LYS A 1 96 ? 18.310 4.141 -23.909 1.00 86.19 96 LYS A CA 1
ATOM 824 C C . LYS A 1 96 ? 17.465 3.479 -22.806 1.00 86.19 96 LYS A C 1
ATOM 826 O O . LYS A 1 96 ? 17.837 3.542 -21.633 1.00 86.19 96 LYS A O 1
ATOM 831 N N . SER A 1 97 ? 16.338 2.861 -23.166 1.00 90.12 97 SER A N 1
ATOM 832 C CA . SER A 1 97 ? 15.407 2.202 -22.237 1.00 90.12 97 SER A CA 1
ATOM 833 C C . SER A 1 97 ? 16.093 1.227 -21.272 1.00 90.12 97 SER A C 1
ATOM 835 O O . SER A 1 97 ? 15.738 1.157 -20.099 1.00 90.12 97 SER A O 1
ATOM 837 N N . ASP A 1 98 ? 17.132 0.536 -21.744 1.00 90.12 98 ASP A N 1
ATOM 838 C CA . ASP A 1 98 ? 17.959 -0.401 -20.983 1.00 90.12 98 ASP A CA 1
ATOM 839 C C . ASP A 1 98 ? 18.798 0.267 -19.884 1.00 90.12 98 ASP A C 1
ATOM 841 O O . ASP A 1 98 ? 19.327 -0.418 -19.020 1.00 90.12 98 ASP A O 1
ATOM 845 N N . LYS A 1 99 ? 18.943 1.593 -19.890 1.00 89.81 99 LYS A N 1
ATOM 846 C CA . LYS A 1 99 ? 19.722 2.364 -18.904 1.00 89.81 99 LYS A CA 1
ATOM 847 C C . LYS A 1 99 ? 18.858 3.258 -18.023 1.00 89.81 99 LYS A C 1
ATOM 849 O O . LYS A 1 99 ? 19.390 3.972 -17.173 1.00 89.81 99 LYS A O 1
ATOM 854 N N . ILE A 1 100 ? 17.545 3.258 -18.231 1.00 92.81 100 ILE A N 1
ATOM 855 C CA . ILE A 1 100 ? 16.616 4.009 -17.391 1.00 92.81 100 ILE A CA 1
ATOM 856 C C . ILE A 1 100 ? 16.446 3.244 -16.083 1.00 92.81 100 ILE A C 1
ATOM 858 O O . ILE A 1 100 ? 15.952 2.119 -16.086 1.00 92.81 100 ILE A O 1
ATOM 862 N N . TYR A 1 101 ? 16.852 3.863 -14.975 1.00 94.62 101 TYR A N 1
ATOM 863 C CA . TYR A 1 101 ? 16.632 3.306 -13.638 1.00 94.62 101 TYR A CA 1
ATOM 864 C C . TYR A 1 101 ? 15.399 3.914 -12.964 1.00 94.62 101 TYR A C 1
ATOM 866 O O . TYR A 1 101 ? 14.802 3.284 -12.096 1.00 94.62 101 TYR A O 1
ATOM 874 N N . LYS A 1 102 ? 14.973 5.106 -13.397 1.00 95.88 102 LYS A N 1
ATOM 875 C CA . LYS A 1 102 ? 13.756 5.754 -12.910 1.00 95.88 102 LYS A CA 1
ATOM 876 C C . LYS A 1 102 ? 12.933 6.322 -14.052 1.00 95.88 102 LYS A C 1
ATOM 878 O O . LYS A 1 102 ? 13.425 7.125 -14.845 1.00 95.88 102 LYS A O 1
ATOM 883 N N . LEU A 1 103 ? 11.667 5.927 -14.098 1.00 96.00 103 LEU A N 1
ATOM 884 C CA . LEU A 1 103 ? 10.682 6.423 -15.047 1.00 96.00 103 LEU A CA 1
ATOM 885 C C . LEU A 1 103 ? 9.562 7.118 -14.282 1.00 96.00 103 LEU A C 1
ATOM 887 O O . LEU A 1 103 ? 8.956 6.540 -13.385 1.00 96.00 103 LEU A O 1
ATOM 891 N N . THR A 1 104 ? 9.270 8.352 -14.672 1.00 95.81 104 THR A N 1
ATOM 892 C CA . THR A 1 104 ? 8.131 9.122 -14.183 1.00 95.81 104 THR A CA 1
ATOM 893 C C . THR A 1 104 ? 7.202 9.437 -15.346 1.00 95.81 104 THR A C 1
ATOM 895 O O . THR A 1 104 ? 7.630 10.035 -16.328 1.00 95.81 104 THR A O 1
ATOM 898 N N . ILE A 1 105 ? 5.937 9.056 -15.237 1.00 93.88 105 ILE A N 1
ATOM 899 C CA . ILE A 1 105 ? 4.861 9.449 -16.142 1.00 93.88 105 ILE A CA 1
ATOM 900 C C . ILE A 1 105 ? 3.882 10.268 -15.308 1.00 93.88 105 ILE A C 1
ATOM 902 O O . ILE A 1 105 ? 3.273 9.746 -14.377 1.00 93.88 105 ILE A O 1
ATOM 906 N N . GLU A 1 106 ? 3.749 11.553 -15.607 1.00 93.38 106 GLU A N 1
ATOM 907 C CA . GLU A 1 106 ? 2.815 12.419 -14.890 1.00 93.38 106 GLU A CA 1
ATOM 908 C C . GLU A 1 106 ? 2.022 13.312 -15.832 1.00 93.38 106 GLU A C 1
ATOM 910 O O . GLU A 1 106 ? 2.413 13.510 -16.982 1.00 93.38 106 GLU A O 1
ATOM 915 N N . ASP A 1 107 ? 0.874 13.808 -15.375 1.00 90.81 107 ASP A N 1
ATOM 916 C CA . ASP A 1 107 ? 0.024 14.734 -16.135 1.00 90.81 107 ASP A CA 1
ATOM 917 C C . ASP A 1 107 ? -0.261 14.240 -17.575 1.00 90.81 107 ASP A C 1
ATOM 919 O O . ASP A 1 107 ? -0.199 15.000 -18.542 1.00 90.81 107 ASP A O 1
ATOM 923 N N . SER A 1 108 ? -0.484 12.933 -17.742 1.00 88.56 108 SER A N 1
ATOM 924 C CA . SER A 1 108 ? -0.626 12.256 -19.041 1.00 88.56 108 SER A CA 1
ATOM 925 C C . SER A 1 108 ? -1.853 11.356 -19.020 1.00 88.56 108 SER A C 1
ATOM 927 O O . SER A 1 108 ? -2.038 10.626 -18.062 1.00 88.56 108 SER A O 1
ATOM 929 N N . SER A 1 109 ? -2.690 11.360 -20.054 1.00 89.00 109 SER A N 1
ATOM 930 C CA . SER A 1 109 ? -3.902 10.530 -20.066 1.00 89.00 109 SER A CA 1
ATOM 931 C C . SER A 1 109 ? -3.569 9.086 -20.431 1.00 89.00 109 SER A C 1
ATOM 933 O O . SER A 1 109 ? -2.938 8.846 -21.466 1.00 89.00 109 SER A O 1
ATOM 935 N N . MET A 1 110 ? -3.995 8.130 -19.601 1.00 89.19 110 MET A N 1
ATOM 936 C CA . MET A 1 110 ? -3.778 6.704 -19.839 1.00 89.19 110 MET A CA 1
ATOM 937 C C . MET A 1 110 ? -5.051 5.890 -19.634 1.00 89.19 110 MET A C 1
ATOM 939 O O . MET A 1 110 ? -5.768 6.058 -18.654 1.00 89.19 110 MET A O 1
ATOM 943 N N . ASN A 1 111 ? -5.300 4.945 -20.538 1.00 89.38 111 ASN A N 1
ATOM 944 C CA . ASN A 1 111 ? -6.387 3.967 -20.406 1.00 89.38 111 ASN A CA 1
ATOM 945 C C . ASN A 1 111 ? -5.936 2.646 -19.746 1.00 89.38 111 ASN A C 1
ATOM 947 O O . ASN A 1 111 ? -6.700 1.686 -19.706 1.00 89.38 111 ASN A O 1
ATOM 951 N N . GLY A 1 112 ? -4.690 2.584 -19.279 1.00 92.19 112 GLY A N 1
ATOM 952 C CA . GLY A 1 112 ? -4.043 1.418 -18.686 1.00 92.19 112 GLY A CA 1
ATOM 953 C C . GLY A 1 112 ? -2.525 1.609 -18.676 1.00 92.19 112 GLY A C 1
ATOM 954 O O . GLY A 1 112 ? -2.003 2.498 -19.352 1.00 92.19 112 GLY A O 1
ATOM 955 N N . LEU A 1 113 ? -1.795 0.769 -17.945 1.00 93.19 113 LEU A N 1
ATOM 956 C CA . LEU A 1 113 ? -0.332 0.819 -17.969 1.00 93.19 113 LEU A CA 1
ATOM 957 C C . LEU A 1 113 ? 0.220 0.323 -19.323 1.00 93.19 113 LEU A C 1
ATOM 959 O O . LEU A 1 113 ? -0.245 -0.696 -19.839 1.00 93.19 113 LEU A O 1
ATOM 963 N N . PRO A 1 114 ? 1.243 0.978 -19.907 1.00 91.62 114 PRO A N 1
ATOM 964 C CA . PRO A 1 114 ? 1.857 0.552 -21.165 1.00 91.62 114 PRO A CA 1
ATOM 965 C C . PRO A 1 114 ? 2.813 -0.635 -20.950 1.00 91.62 114 PRO A C 1
ATOM 967 O O . PRO A 1 114 ? 4.025 -0.523 -21.122 1.00 91.62 114 PRO A O 1
ATOM 970 N N . VAL A 1 115 ? 2.288 -1.812 -20.600 1.00 90.50 115 VAL A N 1
ATOM 971 C CA . VAL A 1 115 ? 3.087 -2.996 -20.211 1.00 90.50 115 VAL A CA 1
ATOM 972 C C . VAL A 1 115 ? 4.098 -3.456 -21.271 1.00 90.50 115 VAL A C 1
ATOM 974 O O . VAL A 1 115 ? 5.112 -4.070 -20.943 1.00 90.50 115 VAL A O 1
ATOM 977 N N . LYS A 1 116 ? 3.863 -3.153 -22.556 1.00 91.06 116 LYS A N 1
ATOM 978 C CA . LYS A 1 116 ? 4.818 -3.451 -23.638 1.00 91.06 116 LYS A CA 1
ATOM 979 C C . LYS A 1 116 ? 6.081 -2.593 -23.549 1.00 91.06 116 LYS A C 1
ATOM 981 O O . LYS A 1 116 ? 7.164 -3.128 -23.756 1.00 91.06 116 LYS A O 1
ATOM 986 N N . LEU A 1 117 ? 5.950 -1.324 -23.154 1.00 90.62 117 LEU A N 1
ATOM 987 C CA . LEU A 1 117 ? 7.086 -0.435 -22.903 1.00 90.62 117 LEU A CA 1
ATOM 988 C C . LEU A 1 117 ? 7.959 -0.971 -21.763 1.00 90.62 117 LEU A C 1
ATOM 990 O O . LEU A 1 117 ? 9.182 -0.983 -21.873 1.00 90.62 117 LEU A O 1
ATOM 994 N N . PHE A 1 118 ? 7.330 -1.449 -20.685 1.00 91.94 118 PHE A N 1
ATOM 995 C CA . PHE A 1 118 ? 8.025 -1.925 -19.485 1.00 91.94 118 PHE A CA 1
ATOM 996 C C . PHE A 1 118 ? 8.980 -3.091 -19.761 1.00 91.94 118 PHE A C 1
ATOM 998 O O . PHE A 1 118 ? 10.022 -3.185 -19.119 1.00 91.94 118 PHE A O 1
ATOM 1005 N N . LYS A 1 119 ? 8.708 -3.911 -20.786 1.00 90.38 119 LYS A N 1
ATOM 1006 C CA . LYS A 1 119 ? 9.607 -4.999 -21.216 1.00 90.38 119 LYS A CA 1
ATOM 1007 C C . LYS A 1 119 ? 10.991 -4.512 -21.648 1.00 90.38 119 LYS A C 1
ATOM 1009 O O . LYS A 1 119 ? 11.952 -5.272 -21.567 1.00 90.38 119 LYS A O 1
ATOM 1014 N N . HIS A 1 120 ? 11.097 -3.266 -22.111 1.00 91.19 120 HIS A N 1
ATOM 1015 C CA . HIS A 1 120 ? 12.356 -2.674 -22.571 1.00 91.19 120 HIS A CA 1
ATOM 1016 C C . HIS A 1 120 ? 13.122 -1.950 -21.451 1.00 91.19 120 HIS A C 1
ATOM 1018 O O . HIS A 1 120 ? 14.271 -1.563 -21.662 1.00 91.19 120 HIS A O 1
ATOM 1024 N N . LEU A 1 121 ? 12.506 -1.766 -20.276 1.00 93.62 121 LEU A N 1
ATOM 1025 C CA . LEU A 1 121 ? 13.048 -1.033 -19.123 1.00 93.62 121 LEU A CA 1
ATOM 1026 C C . LEU A 1 121 ? 13.763 -1.977 -18.141 1.00 93.62 121 LEU A C 1
ATOM 1028 O O . LEU A 1 121 ? 13.407 -2.097 -16.972 1.00 93.62 121 LEU A O 1
ATOM 1032 N N . THR A 1 122 ? 14.781 -2.686 -18.623 1.00 92.50 122 THR A N 1
ATOM 1033 C CA . THR A 1 122 ? 15.390 -3.835 -17.921 1.00 92.50 122 THR A CA 1
ATOM 1034 C C . THR A 1 122 ? 16.204 -3.494 -16.666 1.00 92.50 122 THR A C 1
ATOM 1036 O O . THR A 1 122 ? 16.597 -4.400 -15.929 1.00 92.50 122 THR A O 1
ATOM 1039 N N . ASN A 1 123 ? 16.469 -2.210 -16.414 1.00 92.94 123 ASN A N 1
ATOM 1040 C CA . ASN A 1 123 ? 17.181 -1.715 -15.232 1.00 92.94 123 ASN A CA 1
ATOM 1041 C C . ASN A 1 123 ? 16.328 -0.781 -14.363 1.00 92.94 123 ASN A C 1
ATOM 1043 O O . ASN A 1 123 ? 16.871 -0.101 -13.494 1.00 92.94 123 ASN A O 1
ATOM 1047 N N . LEU A 1 124 ? 15.011 -0.751 -14.584 1.00 96.31 124 LEU A N 1
ATOM 1048 C CA . LEU A 1 124 ? 14.107 0.114 -13.841 1.00 96.31 124 LEU A CA 1
ATOM 1049 C C . LEU A 1 124 ? 14.011 -0.313 -12.373 1.00 96.31 124 LEU A C 1
ATOM 1051 O O . LEU A 1 124 ? 13.639 -1.445 -12.079 1.00 96.31 124 LEU A O 1
ATOM 1055 N N . GLN A 1 125 ? 14.312 0.623 -11.479 1.00 97.00 125 GLN A N 1
ATOM 1056 C CA . GLN A 1 125 ? 14.220 0.493 -10.025 1.00 97.00 125 GLN A CA 1
ATOM 1057 C C . GLN A 1 125 ? 13.062 1.318 -9.456 1.00 97.00 125 GLN A C 1
ATOM 1059 O O . GLN A 1 125 ? 12.416 0.901 -8.500 1.00 97.00 125 GLN A O 1
ATOM 1064 N N . THR A 1 126 ? 12.753 2.463 -10.067 1.00 98.00 126 THR A N 1
ATOM 1065 C CA . THR A 1 126 ? 11.679 3.350 -9.608 1.00 98.00 126 THR A CA 1
ATOM 1066 C C . THR A 1 126 ? 10.696 3.632 -10.738 1.00 98.00 126 THR A C 1
ATOM 1068 O O . THR A 1 126 ? 11.065 4.206 -11.767 1.00 98.00 126 THR A O 1
ATOM 1071 N N . LEU A 1 127 ? 9.430 3.277 -10.535 1.00 98.00 127 LEU A N 1
ATOM 1072 C CA . LEU A 1 127 ? 8.332 3.624 -11.433 1.00 98.00 127 LEU A CA 1
ATOM 1073 C C . LEU A 1 127 ? 7.378 4.585 -10.726 1.00 98.00 127 LEU A C 1
ATOM 1075 O O . LEU A 1 127 ? 6.806 4.251 -9.696 1.00 98.00 127 LEU A O 1
ATOM 1079 N N . ILE A 1 128 ? 7.177 5.765 -11.303 1.00 98.06 128 ILE A N 1
ATOM 1080 C CA . ILE A 1 128 ? 6.221 6.759 -10.816 1.00 98.06 128 ILE A CA 1
ATOM 1081 C C . ILE A 1 128 ? 5.209 7.020 -11.925 1.00 98.06 128 ILE A C 1
ATOM 1083 O O . ILE A 1 128 ? 5.587 7.411 -13.026 1.00 98.06 128 ILE A O 1
ATOM 1087 N N . VAL A 1 129 ? 3.929 6.825 -11.638 1.00 97.25 129 VAL A N 1
ATOM 1088 C CA . VAL A 1 129 ? 2.814 7.080 -12.547 1.00 97.25 129 VAL A CA 1
ATOM 1089 C C . VAL A 1 129 ? 1.735 7.829 -11.773 1.00 97.25 129 VAL A C 1
ATOM 1091 O O . VAL A 1 129 ? 1.000 7.221 -11.003 1.00 97.25 129 VAL A O 1
ATOM 1094 N N . LYS A 1 130 ? 1.623 9.145 -11.960 1.00 96.38 130 LYS A N 1
ATOM 1095 C CA . LYS A 1 130 ? 0.717 10.001 -11.168 1.00 96.38 130 LYS A CA 1
ATOM 1096 C C . LYS A 1 130 ? -0.118 10.906 -12.046 1.00 96.38 130 LYS A C 1
ATOM 1098 O O . LYS A 1 130 ? 0.358 11.359 -13.079 1.00 96.38 130 LYS A O 1
ATOM 1103 N N . LYS A 1 131 ? -1.331 11.255 -11.614 1.00 94.88 131 LYS A N 1
ATOM 1104 C CA . LYS A 1 131 ? -2.207 12.191 -12.343 1.00 94.88 131 LYS A CA 1
ATOM 1105 C C . LYS A 1 131 ? -2.433 11.753 -13.788 1.00 94.88 131 LYS A C 1
ATOM 1107 O O . LYS A 1 131 ? -2.334 12.554 -14.717 1.00 94.88 131 LYS A O 1
ATOM 1112 N N . THR A 1 132 ? -2.695 10.459 -13.966 1.00 94.31 132 THR A N 1
ATOM 1113 C CA . THR A 1 132 ? -2.883 9.852 -15.288 1.00 94.31 132 THR A CA 1
ATOM 1114 C C . THR A 1 132 ? -4.285 9.324 -15.561 1.00 94.31 132 THR A C 1
ATOM 1116 O O . THR A 1 132 ? -4.519 8.683 -16.585 1.00 94.31 132 THR A O 1
ATOM 1119 N N . SER A 1 133 ? -5.224 9.597 -14.647 1.00 94.12 133 SER A N 1
ATOM 1120 C CA . SER A 1 133 ? -6.603 9.083 -14.675 1.00 94.12 133 SER A CA 1
ATOM 1121 C C . SER A 1 133 ? -6.687 7.556 -14.806 1.00 94.12 133 SER A C 1
ATOM 1123 O O . SER A 1 133 ? -7.682 7.015 -15.279 1.00 94.12 133 SER A O 1
ATOM 1125 N N . LEU A 1 134 ? -5.647 6.842 -14.365 1.00 95.31 134 LEU A N 1
ATOM 1126 C CA . LEU A 1 134 ? -5.608 5.385 -14.379 1.00 95.31 134 LEU A CA 1
ATOM 1127 C C . LEU A 1 134 ? -6.665 4.829 -13.417 1.00 95.31 134 LEU A C 1
ATOM 1129 O O . LEU A 1 134 ? -6.653 5.177 -12.240 1.00 95.31 134 LEU A O 1
ATOM 1133 N N . GLN A 1 135 ? -7.561 3.970 -13.910 1.00 94.94 135 GLN A N 1
ATOM 1134 C CA . GLN A 1 135 ? -8.671 3.410 -13.117 1.00 94.94 135 GLN A CA 1
ATOM 1135 C C . GLN A 1 135 ? -8.457 1.950 -12.700 1.00 94.94 135 GLN A C 1
ATOM 1137 O O . GLN A 1 135 ? -8.968 1.523 -11.663 1.00 94.94 135 GLN A O 1
ATOM 1142 N N . HIS A 1 136 ? -7.684 1.194 -13.478 1.00 92.69 136 HIS A N 1
ATOM 1143 C CA . HIS A 1 136 ? -7.393 -0.216 -13.235 1.00 92.69 136 HIS A CA 1
ATOM 1144 C C . HIS A 1 136 ? -5.911 -0.492 -13.471 1.00 92.69 136 HIS A C 1
ATOM 1146 O O . HIS A 1 136 ? -5.290 0.124 -14.342 1.00 92.69 136 HIS A O 1
ATOM 1152 N N . VAL A 1 137 ? -5.357 -1.415 -12.688 1.00 93.69 137 VAL A N 1
ATOM 1153 C CA . VAL A 1 137 ? -3.947 -1.805 -12.755 1.00 93.69 137 VAL A CA 1
ATOM 1154 C C . VAL A 1 137 ? -3.858 -3.314 -12.931 1.00 93.69 137 VAL A C 1
ATOM 1156 O O . VAL A 1 137 ? -4.167 -4.069 -12.009 1.00 93.69 137 VAL A O 1
ATOM 1159 N N . ASP A 1 138 ? -3.434 -3.729 -14.121 1.00 91.12 138 ASP A N 1
ATOM 1160 C CA . ASP A 1 138 ? -3.137 -5.125 -14.443 1.00 91.12 138 ASP A CA 1
ATOM 1161 C C . ASP A 1 138 ? -1.788 -5.564 -13.836 1.00 91.12 138 ASP A C 1
ATOM 1163 O O . ASP A 1 138 ? -1.122 -4.802 -13.134 1.00 91.12 138 ASP A O 1
ATOM 1167 N N . GLU A 1 139 ? -1.359 -6.792 -14.125 1.00 92.06 139 GLU A N 1
ATOM 1168 C CA . GLU A 1 139 ? -0.040 -7.310 -13.743 1.00 92.06 139 GLU A CA 1
ATOM 1169 C C . GLU A 1 139 ? 1.121 -6.416 -14.217 1.00 92.06 139 GLU A C 1
ATOM 1171 O O . GLU A 1 139 ? 1.254 -6.089 -15.403 1.00 92.06 139 GLU A O 1
ATOM 1176 N N . ILE A 1 140 ? 2.032 -6.100 -13.296 1.00 93.00 140 ILE A N 1
ATOM 1177 C CA . ILE A 1 140 ? 3.282 -5.390 -13.559 1.00 93.00 140 ILE A CA 1
ATOM 1178 C C . ILE A 1 140 ? 4.434 -6.394 -13.504 1.00 93.00 140 ILE A C 1
ATOM 1180 O O . ILE A 1 140 ? 4.606 -7.108 -12.523 1.00 93.00 140 ILE A O 1
ATOM 1184 N N . LYS A 1 141 ? 5.247 -6.435 -14.568 1.00 93.00 141 LYS A N 1
ATOM 1185 C CA . LYS A 1 141 ? 6.410 -7.335 -14.676 1.00 93.00 141 LYS A CA 1
ATOM 1186 C C . LYS A 1 141 ? 7.690 -6.522 -14.753 1.00 93.00 141 LYS A C 1
ATOM 1188 O O . LYS A 1 141 ? 8.127 -6.146 -15.842 1.00 93.00 141 LYS A O 1
ATOM 1193 N N . LEU A 1 142 ? 8.245 -6.209 -13.587 1.00 94.06 142 LEU A N 1
ATOM 1194 C CA . LEU A 1 142 ? 9.433 -5.375 -13.422 1.00 94.06 142 LEU A CA 1
ATOM 1195 C C . LEU A 1 142 ? 10.297 -5.943 -12.279 1.00 94.06 142 LEU A C 1
ATOM 1197 O O . LEU A 1 142 ? 10.233 -5.451 -11.159 1.00 94.06 142 LEU A O 1
ATOM 1201 N N . PRO A 1 143 ? 11.132 -6.965 -12.530 1.00 92.75 143 PRO A N 1
ATOM 1202 C CA . PRO A 1 143 ? 11.759 -7.752 -11.460 1.00 92.75 143 PRO A CA 1
ATOM 1203 C C . PRO A 1 143 ? 12.752 -6.972 -10.582 1.00 92.75 143 PRO A C 1
ATOM 1205 O O . PRO A 1 143 ? 12.975 -7.353 -9.439 1.00 92.75 143 PRO A O 1
ATOM 1208 N N . LYS A 1 144 ? 13.332 -5.881 -11.103 1.00 95.12 144 LYS A N 1
ATOM 1209 C CA . LYS A 1 144 ? 14.299 -5.022 -10.392 1.00 95.12 144 LYS A CA 1
ATOM 1210 C C . LYS A 1 144 ? 13.673 -3.780 -9.753 1.00 95.12 144 LYS A C 1
ATOM 1212 O O . LYS A 1 144 ? 14.396 -2.931 -9.233 1.00 95.12 144 LYS A O 1
ATOM 1217 N N . VAL A 1 145 ? 12.353 -3.608 -9.873 1.00 96.94 145 VAL A N 1
ATOM 1218 C CA . VAL A 1 145 ? 11.693 -2.422 -9.329 1.00 96.94 145 VAL A CA 1
ATOM 1219 C C . VAL A 1 145 ? 11.643 -2.539 -7.814 1.00 96.94 145 VAL A C 1
ATOM 1221 O O . VAL A 1 145 ? 11.172 -3.535 -7.282 1.00 96.94 145 VAL A O 1
ATOM 1224 N N . THR A 1 146 ? 12.132 -1.517 -7.128 1.00 97.69 146 THR A N 1
ATOM 1225 C CA . THR A 1 146 ? 12.145 -1.438 -5.666 1.00 97.69 146 THR A CA 1
ATOM 1226 C C . THR A 1 146 ? 11.067 -0.498 -5.146 1.00 97.69 146 THR A C 1
ATOM 1228 O O . THR A 1 146 ? 10.619 -0.654 -4.007 1.00 97.69 146 THR A O 1
ATOM 1231 N N . GLN A 1 147 ? 10.628 0.453 -5.980 1.00 98.50 147 GLN A N 1
ATOM 1232 C CA . GLN A 1 147 ? 9.644 1.473 -5.634 1.00 98.50 147 GLN A CA 1
ATOM 1233 C C . GLN A 1 147 ? 8.631 1.678 -6.766 1.00 98.50 147 GLN A C 1
ATOM 1235 O O . GLN A 1 147 ? 9.004 1.987 -7.905 1.00 98.50 147 GLN A O 1
ATOM 1240 N N . ILE A 1 148 ? 7.345 1.558 -6.439 1.00 98.44 148 ILE A N 1
ATOM 1241 C CA . ILE A 1 148 ? 6.230 1.870 -7.337 1.00 98.44 148 ILE A CA 1
ATOM 1242 C C . ILE A 1 148 ? 5.352 2.938 -6.687 1.00 98.44 148 ILE A C 1
ATOM 1244 O O . ILE A 1 148 ? 4.811 2.749 -5.600 1.00 98.44 148 ILE A O 1
ATOM 1248 N N . ASP A 1 149 ? 5.155 4.049 -7.386 1.00 98.69 149 ASP A N 1
ATOM 1249 C CA . ASP A 1 149 ? 4.239 5.103 -6.974 1.00 98.69 149 ASP A CA 1
ATOM 1250 C C . ASP A 1 149 ? 3.143 5.292 -8.025 1.00 98.69 149 ASP A C 1
ATOM 1252 O O . ASP A 1 149 ? 3.397 5.784 -9.123 1.00 98.69 149 ASP A O 1
ATOM 1256 N N . LEU A 1 150 ? 1.927 4.880 -7.675 1.00 98.19 150 LEU A N 1
ATOM 1257 C CA . LEU A 1 150 ? 0.701 5.013 -8.459 1.00 98.19 150 LEU A CA 1
ATOM 1258 C C . LEU A 1 150 ? -0.277 6.005 -7.802 1.00 98.19 150 LEU A C 1
ATOM 1260 O O . LEU A 1 150 ? -1.492 5.927 -8.026 1.00 98.19 150 LEU A O 1
ATOM 1264 N N . SER A 1 151 ? 0.219 6.910 -6.952 1.00 98.56 151 SER A N 1
ATOM 1265 C CA . SER A 1 151 ? -0.626 7.854 -6.224 1.00 98.56 151 SER A CA 1
ATOM 1266 C C . SER A 1 151 ? -1.299 8.873 -7.145 1.00 98.56 151 SER A C 1
ATOM 1268 O O . SER A 1 151 ? -0.819 9.153 -8.242 1.00 98.56 151 SER A O 1
ATOM 1270 N N . GLU A 1 152 ? -2.356 9.523 -6.657 1.00 98.06 152 GLU A N 1
ATOM 1271 C CA . GLU A 1 152 ? -3.042 10.609 -7.380 1.00 98.06 152 GLU A CA 1
ATOM 1272 C C . GLU A 1 152 ? -3.572 10.163 -8.759 1.00 98.06 152 GLU A C 1
ATOM 1274 O O . GLU A 1 152 ? -3.462 10.889 -9.748 1.00 98.06 152 GLU A O 1
ATOM 1279 N N . ASN A 1 153 ? -4.123 8.952 -8.843 1.00 97.75 153 ASN A N 1
ATOM 1280 C CA . ASN A 1 153 ? -4.860 8.468 -10.011 1.00 97.75 153 ASN A CA 1
ATOM 1281 C C . ASN A 1 153 ? -6.341 8.261 -9.648 1.00 97.75 153 ASN A C 1
ATOM 1283 O O . ASN A 1 153 ? -6.854 8.813 -8.675 1.00 97.75 153 ASN A O 1
ATOM 1287 N N . GLU A 1 154 ? -7.061 7.493 -10.460 1.00 97.62 154 GLU A N 1
ATOM 1288 C CA . GLU A 1 154 ? -8.474 7.188 -10.256 1.00 97.62 154 GLU A CA 1
ATOM 1289 C C . GLU A 1 154 ? -8.687 5.697 -9.962 1.00 97.62 154 GLU A C 1
ATOM 1291 O O . GLU A 1 154 ? -9.779 5.184 -10.201 1.00 97.62 154 GLU A O 1
ATOM 1296 N N . ILE A 1 155 ? -7.666 5.002 -9.441 1.00 97.62 155 ILE A N 1
ATOM 1297 C CA . ILE A 1 155 ? -7.651 3.540 -9.334 1.00 97.62 155 ILE A CA 1
ATOM 1298 C C . ILE A 1 155 ? -8.793 3.081 -8.433 1.00 97.62 155 ILE A C 1
ATOM 1300 O O . ILE A 1 155 ? -8.883 3.500 -7.281 1.00 97.62 155 ILE A O 1
ATOM 1304 N N . VAL A 1 156 ? -9.662 2.218 -8.953 1.00 96.88 156 VAL A N 1
ATOM 1305 C CA . VAL A 1 156 ? -10.809 1.662 -8.217 1.00 96.88 156 VAL A CA 1
ATOM 1306 C C . VAL A 1 156 ? -10.507 0.255 -7.701 1.00 96.88 156 VAL A C 1
ATOM 1308 O O . VAL A 1 156 ? -11.020 -0.140 -6.653 1.00 96.88 156 VAL A O 1
ATOM 1311 N N . SER A 1 157 ? -9.667 -0.492 -8.419 1.00 90.75 157 SER A N 1
ATOM 1312 C CA . SER A 1 157 ? -9.285 -1.863 -8.087 1.00 90.75 157 SER A CA 1
ATOM 1313 C C . SER A 1 157 ? -7.902 -2.210 -8.638 1.00 90.75 157 SER A C 1
ATOM 1315 O O . SER A 1 157 ? -7.457 -1.646 -9.642 1.00 90.75 157 SER A O 1
ATOM 1317 N N . LEU A 1 158 ? -7.258 -3.183 -7.999 1.00 92.69 158 LEU A N 1
ATOM 1318 C CA . LEU A 1 158 ? -6.047 -3.843 -8.482 1.00 92.69 158 LEU A CA 1
ATOM 1319 C C . LEU A 1 158 ? -6.417 -5.247 -8.969 1.00 92.69 158 LEU A C 1
ATOM 1321 O O . LEU A 1 158 ? -7.364 -5.844 -8.453 1.00 92.69 158 LEU A O 1
ATOM 1325 N N . HIS A 1 159 ? -5.704 -5.745 -9.973 1.00 90.56 159 HIS A N 1
ATOM 1326 C CA . HIS A 1 159 ? -5.797 -7.140 -10.387 1.00 90.56 159 HIS A CA 1
ATOM 1327 C C . HIS A 1 159 ? -5.181 -8.057 -9.312 1.00 90.56 159 HIS A C 1
ATOM 1329 O O . HIS A 1 159 ? -4.345 -7.638 -8.508 1.00 90.56 159 HIS A O 1
ATOM 1335 N N . GLU A 1 160 ? -5.579 -9.329 -9.294 1.00 88.00 160 GLU A N 1
ATOM 1336 C CA . GLU A 1 160 ? -4.852 -10.332 -8.510 1.00 88.00 160 GLU A CA 1
ATOM 1337 C C . GLU A 1 160 ? -3.399 -10.403 -9.000 1.00 88.00 160 GLU A C 1
ATOM 1339 O O . GLU A 1 160 ? -3.130 -10.255 -10.189 1.00 88.00 160 GLU A O 1
ATOM 1344 N N . ASN A 1 161 ? -2.424 -10.594 -8.120 1.00 89.94 161 ASN A N 1
ATOM 1345 C CA . ASN A 1 161 ? -1.017 -10.698 -8.532 1.00 89.94 161 ASN A CA 1
ATOM 1346 C C . ASN A 1 161 ? -0.462 -9.452 -9.264 1.00 89.94 161 ASN A C 1
ATOM 1348 O O . ASN A 1 161 ? 0.545 -9.566 -9.968 1.00 89.94 161 ASN A O 1
ATOM 1352 N N . THR A 1 162 ? -1.068 -8.259 -9.111 1.00 93.12 162 T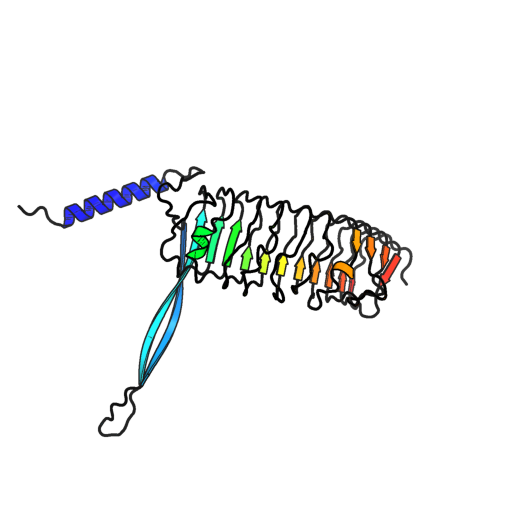HR A N 1
ATOM 1353 C CA . THR A 1 162 ? -0.585 -7.008 -9.739 1.00 93.12 162 THR A CA 1
ATOM 1354 C C . THR A 1 162 ? 0.928 -6.803 -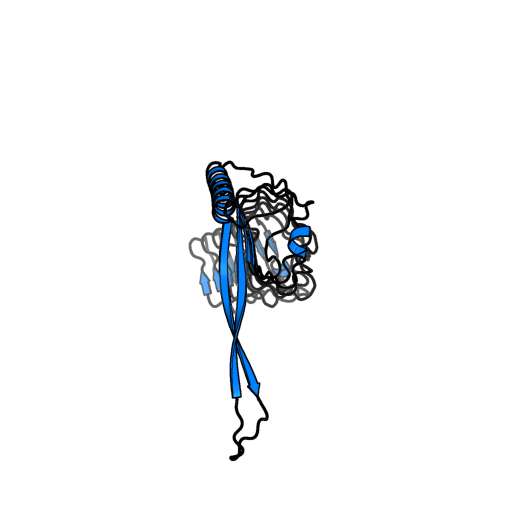9.570 1.00 93.12 162 THR A C 1
ATOM 1356 O O . THR A 1 162 ? 1.577 -6.312 -10.492 1.00 93.12 162 THR A O 1
ATOM 1359 N N . PHE A 1 163 ? 1.502 -7.203 -8.432 1.00 94.12 163 PHE A N 1
ATOM 1360 C CA . PHE A 1 163 ? 2.917 -7.027 -8.096 1.00 94.12 163 PHE A CA 1
ATOM 1361 C C . PHE A 1 163 ? 3.696 -8.348 -7.947 1.00 94.12 163 PHE A C 1
ATOM 1363 O O . PHE A 1 163 ? 4.835 -8.339 -7.479 1.00 94.12 163 PHE A O 1
ATOM 1370 N N . ALA A 1 164 ? 3.126 -9.489 -8.347 1.00 92.38 164 ALA A N 1
ATOM 1371 C CA . ALA A 1 164 ? 3.751 -10.803 -8.155 1.00 92.38 164 ALA A CA 1
ATOM 1372 C C . ALA A 1 164 ? 5.137 -10.925 -8.817 1.00 92.38 164 ALA A C 1
ATOM 1374 O O . ALA A 1 164 ? 6.064 -11.482 -8.240 1.00 92.38 164 ALA A O 1
ATOM 1375 N N . GLU A 1 165 ? 5.315 -10.318 -9.992 1.00 92.81 165 GLU A N 1
ATOM 1376 C CA . GLU A 1 165 ? 6.559 -10.365 -10.778 1.00 92.81 165 GLU A CA 1
ATOM 1377 C C . GLU A 1 165 ? 7.525 -9.200 -10.460 1.00 92.81 165 GLU A C 1
ATOM 1379 O O . GLU A 1 165 ? 8.456 -8.914 -11.221 1.00 92.81 165 GLU A O 1
ATOM 1384 N N . CYS A 1 166 ? 7.302 -8.495 -9.347 1.00 94.31 166 CYS A N 1
ATOM 1385 C CA . CYS A 1 166 ? 8.139 -7.401 -8.853 1.00 94.31 166 CYS A CA 1
ATOM 1386 C C . CYS A 1 166 ? 8.953 -7.865 -7.632 1.00 94.31 166 CYS A C 1
ATOM 1388 O O . CYS A 1 166 ? 8.744 -7.395 -6.519 1.00 94.31 166 CYS A O 1
ATOM 1390 N N . SER A 1 167 ? 9.877 -8.807 -7.834 1.00 92.00 167 SER A N 1
ATOM 1391 C CA . SER A 1 167 ? 10.568 -9.531 -6.752 1.00 92.00 167 SER A CA 1
ATOM 1392 C C . SER A 1 167 ? 11.404 -8.676 -5.790 1.00 92.00 167 SER A C 1
ATOM 1394 O O . SER A 1 167 ? 11.656 -9.109 -4.672 1.00 92.00 167 SER A O 1
ATOM 1396 N N . GLU A 1 168 ? 11.865 -7.497 -6.214 1.00 94.88 168 GLU A N 1
ATOM 1397 C CA . GLU A 1 168 ? 12.662 -6.580 -5.380 1.00 94.88 168 GLU A CA 1
ATOM 1398 C C . GLU A 1 168 ? 11.829 -5.425 -4.788 1.00 94.88 168 GLU A C 1
ATOM 1400 O O . GLU A 1 168 ? 12.381 -4.505 -4.177 1.00 94.88 168 GLU A O 1
ATOM 1405 N N . LEU A 1 169 ? 10.505 -5.449 -4.975 1.00 96.38 169 LEU A N 1
ATOM 1406 C CA . LEU A 1 169 ? 9.613 -4.368 -4.570 1.00 96.38 169 LEU A CA 1
ATOM 1407 C C . LEU A 1 169 ? 9.579 -4.234 -3.051 1.00 96.38 169 LEU A C 1
ATOM 1409 O O . LEU A 1 169 ? 9.383 -5.205 -2.332 1.00 96.38 169 LEU A O 1
ATOM 1413 N N . SER A 1 170 ? 9.745 -3.003 -2.573 1.00 96.75 170 SER A N 1
ATOM 1414 C CA . SER A 1 170 ? 9.811 -2.700 -1.142 1.00 96.75 170 SER A CA 1
ATOM 1415 C C . SER A 1 170 ? 8.938 -1.515 -0.737 1.00 96.75 170 SER A C 1
ATOM 1417 O O . SER A 1 170 ? 8.518 -1.432 0.415 1.00 96.75 170 SER A O 1
ATOM 1419 N N . GLU A 1 171 ? 8.622 -0.602 -1.656 1.00 98.38 171 GLU A N 1
ATOM 1420 C CA . GLU A 1 171 ? 7.780 0.558 -1.365 1.00 98.38 171 GLU A CA 1
ATOM 1421 C C . GLU A 1 171 ? 6.706 0.731 -2.431 1.00 98.38 171 GLU A C 1
ATOM 1423 O O . GLU A 1 171 ? 6.990 0.779 -3.632 1.00 98.38 171 GLU A O 1
ATOM 1428 N N . ILE A 1 172 ? 5.462 0.842 -1.974 1.00 98.19 172 ILE A N 1
ATOM 1429 C CA . ILE A 1 172 ? 4.290 0.980 -2.827 1.00 98.19 172 ILE A CA 1
ATOM 1430 C C . ILE A 1 172 ? 3.454 2.135 -2.315 1.00 98.19 172 ILE A C 1
ATOM 1432 O O . ILE A 1 172 ? 3.017 2.148 -1.163 1.00 98.19 172 ILE A O 1
ATOM 1436 N N . ASN A 1 173 ? 3.188 3.089 -3.198 1.00 98.75 173 ASN A N 1
ATOM 1437 C CA . ASN A 1 173 ? 2.296 4.199 -2.921 1.00 98.75 173 ASN A CA 1
ATOM 1438 C C . ASN A 1 173 ? 1.075 4.139 -3.839 1.00 98.75 173 ASN A C 1
ATOM 1440 O O . ASN A 1 173 ? 1.167 4.349 -5.044 1.00 98.75 173 ASN A O 1
ATOM 1444 N N . LEU A 1 174 ? -0.079 3.856 -3.247 1.00 98.50 174 LEU A N 1
ATOM 1445 C CA . LEU A 1 174 ? -1.401 3.821 -3.869 1.00 98.50 174 LEU A CA 1
ATOM 1446 C C . LEU A 1 174 ? -2.318 4.900 -3.275 1.00 98.50 174 LEU A C 1
ATOM 1448 O O . LEU A 1 174 ? -3.539 4.851 -3.455 1.00 98.50 174 LEU A O 1
ATOM 1452 N N . SER A 1 175 ? -1.754 5.876 -2.562 1.00 98.81 175 SER A N 1
ATOM 1453 C CA . SER A 1 175 ? -2.535 6.916 -1.900 1.00 98.81 175 SER A CA 1
ATOM 1454 C C . SER A 1 175 ? -3.272 7.822 -2.888 1.00 98.81 175 SER A C 1
ATOM 1456 O O . SER A 1 175 ? -2.880 7.952 -4.049 1.00 98.81 175 SER A O 1
ATOM 1458 N N . ASN A 1 176 ? -4.324 8.499 -2.425 1.00 98.62 176 ASN A N 1
ATOM 1459 C CA . ASN A 1 176 ? -5.091 9.446 -3.246 1.00 98.62 176 ASN A CA 1
ATOM 1460 C C . ASN A 1 176 ? -5.656 8.786 -4.519 1.00 98.62 176 ASN A C 1
ATOM 1462 O O . ASN A 1 176 ? -5.470 9.284 -5.627 1.00 98.62 176 ASN A O 1
ATOM 1466 N N . ASN A 1 177 ? -6.323 7.645 -4.341 1.00 98.69 177 ASN A N 1
ATOM 1467 C CA . ASN A 1 177 ? -7.028 6.902 -5.384 1.00 98.69 177 ASN A CA 1
ATOM 1468 C C . ASN A 1 177 ? -8.501 6.680 -4.974 1.00 98.69 177 ASN A C 1
ATOM 1470 O O . ASN A 1 177 ? -9.013 7.286 -4.030 1.00 98.69 177 ASN A O 1
ATOM 1474 N N . ASN A 1 178 ? -9.227 5.834 -5.705 1.00 98.44 178 ASN A N 1
ATOM 1475 C CA . ASN A 1 178 ? -10.645 5.545 -5.489 1.00 98.44 178 ASN A CA 1
ATOM 1476 C C . ASN A 1 178 ? -10.902 4.107 -5.002 1.00 98.44 178 ASN A C 1
ATOM 1478 O O . ASN A 1 178 ? -12.018 3.604 -5.162 1.00 98.44 178 ASN A O 1
ATOM 1482 N N . ILE A 1 179 ? -9.906 3.444 -4.405 1.00 97.94 179 ILE A N 1
ATOM 1483 C CA . ILE A 1 179 ? -10.012 2.042 -3.986 1.00 97.94 179 ILE A CA 1
ATOM 1484 C C . ILE A 1 179 ? -11.048 1.940 -2.867 1.00 97.94 179 ILE A C 1
ATOM 1486 O O . ILE A 1 179 ? -10.934 2.625 -1.852 1.00 97.94 179 ILE A O 1
ATOM 1490 N N . SER A 1 180 ? -12.070 1.104 -3.058 1.00 96.62 180 SER A N 1
ATOM 1491 C CA . SER A 1 180 ? -13.186 0.951 -2.106 1.00 96.62 180 SER A CA 1
ATOM 1492 C C . SER A 1 180 ? -13.170 -0.373 -1.346 1.00 96.62 180 SER A C 1
ATOM 1494 O O . SER A 1 180 ? -13.549 -0.432 -0.174 1.00 96.62 180 SER A O 1
ATOM 1496 N N . ILE A 1 181 ? -12.688 -1.430 -1.993 1.00 94.69 181 ILE A N 1
ATOM 1497 C CA . ILE A 1 181 ? -12.519 -2.755 -1.410 1.00 94.69 181 ILE A CA 1
ATOM 1498 C C . ILE A 1 181 ? -11.082 -3.175 -1.677 1.00 94.69 181 ILE A C 1
ATOM 1500 O O . ILE A 1 181 ? -10.639 -3.167 -2.825 1.00 94.69 181 ILE A O 1
ATOM 1504 N N . LEU A 1 182 ? -10.359 -3.524 -0.617 1.00 92.38 182 LEU A N 1
ATOM 1505 C CA . LEU A 1 182 ? -9.012 -4.061 -0.730 1.00 92.38 182 LEU A CA 1
ATOM 1506 C C . LEU A 1 182 ? -9.092 -5.589 -0.713 1.00 92.38 182 LEU A C 1
ATOM 1508 O O . LEU A 1 182 ? -9.292 -6.181 0.351 1.00 92.38 182 LEU A O 1
ATOM 1512 N N . GLN A 1 183 ? -8.970 -6.192 -1.895 1.00 89.38 183 GLN A N 1
ATOM 1513 C CA . GLN A 1 183 ? -9.072 -7.633 -2.115 1.00 89.38 183 GLN A CA 1
ATOM 1514 C C . GLN A 1 183 ? -7.776 -8.171 -2.726 1.00 89.38 183 GLN A C 1
ATOM 1516 O O . GLN A 1 183 ? -7.505 -7.911 -3.895 1.00 89.38 183 GLN A O 1
ATOM 1521 N N . GLY A 1 184 ? -6.989 -8.883 -1.919 1.00 84.19 184 GLY A N 1
ATOM 1522 C CA . GLY A 1 184 ? -5.784 -9.587 -2.370 1.00 84.19 184 GLY A CA 1
ATOM 1523 C C . GLY A 1 184 ? -6.076 -10.981 -2.955 1.00 84.19 184 GLY A C 1
ATOM 1524 O O . GLY A 1 184 ? -7.248 -11.356 -3.080 1.00 84.19 184 GLY A O 1
ATOM 1525 N N . PRO A 1 185 ? -5.026 -11.759 -3.283 1.00 87.88 185 PRO A N 1
ATOM 1526 C CA . PRO A 1 185 ? -3.604 -11.431 -3.120 1.00 87.88 185 PRO A CA 1
ATOM 1527 C C . PRO A 1 185 ? -3.077 -10.493 -4.221 1.00 87.88 185 PRO A C 1
ATOM 1529 O O . PRO A 1 185 ? -3.435 -10.614 -5.392 1.00 87.88 185 PRO A O 1
ATOM 1532 N N . PHE A 1 186 ? -2.208 -9.546 -3.850 1.00 86.25 186 PHE A N 1
ATOM 1533 C CA . PHE A 1 186 ? -1.545 -8.634 -4.804 1.00 86.25 186 PHE A CA 1
ATOM 1534 C C . PHE A 1 186 ? -0.116 -9.058 -5.147 1.00 86.25 186 PHE A C 1
ATOM 1536 O O . PHE A 1 186 ? 0.423 -8.643 -6.175 1.00 86.25 186 PHE A O 1
ATOM 1543 N N . PHE A 1 187 ? 0.488 -9.846 -4.263 1.00 84.75 187 PHE A N 1
ATOM 1544 C CA . PHE A 1 187 ? 1.895 -10.218 -4.253 1.00 84.75 187 PHE A CA 1
ATOM 1545 C C . PHE A 1 187 ? 2.032 -11.727 -4.425 1.00 84.75 187 PHE A C 1
ATOM 1547 O O . PHE A 1 187 ? 1.091 -12.469 -4.147 1.00 84.75 187 PHE A O 1
ATOM 1554 N N . ASP A 1 188 ? 3.210 -12.163 -4.866 1.00 79.19 188 ASP A N 1
ATOM 1555 C CA . ASP A 1 188 ? 3.600 -13.567 -4.744 1.00 79.19 188 ASP A CA 1
ATOM 1556 C C . ASP A 1 188 ? 4.150 -13.827 -3.332 1.00 79.19 188 ASP A C 1
ATOM 1558 O O . ASP A 1 188 ? 4.524 -12.896 -2.612 1.00 79.19 188 ASP A O 1
ATOM 1562 N N . SER A 1 189 ? 4.208 -15.098 -2.948 1.00 72.81 189 SER A N 1
ATOM 1563 C CA . SER A 1 189 ? 4.596 -15.523 -1.607 1.00 72.81 189 SER A CA 1
ATOM 1564 C C . SER A 1 189 ? 5.965 -14.984 -1.166 1.00 72.81 189 SER A C 1
ATOM 1566 O O . SER A 1 189 ? 6.961 -15.084 -1.883 1.00 72.81 189 SER A O 1
ATOM 1568 N N . ASN A 1 190 ? 6.027 -14.502 0.078 1.00 70.31 190 ASN A N 1
ATOM 1569 C CA . ASN A 1 190 ? 7.229 -14.050 0.791 1.00 70.31 190 ASN A CA 1
ATOM 1570 C C . ASN A 1 190 ? 7.855 -12.737 0.296 1.00 70.31 190 ASN A C 1
ATOM 1572 O O . ASN A 1 190 ? 9.041 -12.503 0.534 1.00 70.31 190 ASN A O 1
ATOM 1576 N N . GLN A 1 191 ? 7.092 -11.861 -0.357 1.00 85.88 191 GLN A N 1
ATOM 1577 C CA . GLN A 1 191 ? 7.582 -10.505 -0.610 1.00 85.88 191 GLN A CA 1
ATOM 1578 C C . GLN A 1 191 ? 7.664 -9.691 0.694 1.00 85.88 191 GLN A C 1
ATOM 1580 O O . GLN A 1 191 ? 6.754 -9.714 1.527 1.00 85.88 191 GLN A O 1
ATOM 1585 N N . GLU A 1 192 ? 8.772 -8.967 0.866 1.00 90.75 192 GLU A N 1
ATOM 1586 C CA . GLU A 1 192 ? 9.047 -8.113 2.026 1.00 90.75 192 GLU A CA 1
ATOM 1587 C C . GLU A 1 192 ? 8.827 -6.640 1.661 1.00 90.75 192 GLU A C 1
ATOM 1589 O O . GLU A 1 192 ? 9.715 -5.949 1.154 1.00 90.75 192 GLU A O 1
ATOM 1594 N N . ILE A 1 193 ? 7.624 -6.141 1.934 1.00 94.94 193 ILE A N 1
ATOM 1595 C CA . ILE A 1 193 ? 7.274 -4.742 1.715 1.00 94.94 193 ILE A CA 1
ATOM 1596 C C . ILE A 1 193 ? 7.679 -3.927 2.947 1.00 94.94 193 ILE A C 1
ATOM 1598 O O . ILE A 1 193 ? 7.306 -4.210 4.077 1.00 94.94 193 ILE A O 1
ATOM 1602 N N . LYS A 1 194 ? 8.415 -2.841 2.759 1.00 97.00 194 LYS A N 1
ATOM 1603 C CA . LYS A 1 194 ? 8.694 -1.893 3.845 1.00 97.00 194 LYS A CA 1
ATOM 1604 C C . LYS A 1 194 ? 7.525 -0.949 4.052 1.00 97.00 194 LYS A C 1
ATOM 1606 O O . LYS A 1 194 ? 7.126 -0.685 5.182 1.00 97.00 194 LYS A O 1
ATOM 1611 N N . ILE A 1 195 ? 6.970 -0.422 2.962 1.00 98.25 195 ILE A N 1
ATOM 1612 C CA . ILE A 1 195 ? 5.916 0.592 3.021 1.00 98.25 195 ILE A CA 1
ATOM 1613 C C . ILE A 1 195 ? 4.822 0.268 2.011 1.00 98.25 195 ILE A C 1
ATOM 1615 O O . ILE A 1 195 ? 5.079 0.223 0.809 1.00 98.25 195 ILE A O 1
ATOM 1619 N N . LEU A 1 196 ? 3.593 0.125 2.505 1.00 97.75 196 LEU A N 1
ATOM 1620 C CA . LEU A 1 196 ? 2.380 0.105 1.694 1.00 97.75 196 LEU A CA 1
ATOM 1621 C C . LEU A 1 196 ? 1.489 1.286 2.090 1.00 97.75 196 LEU A C 1
ATOM 1623 O O . LEU A 1 196 ? 0.891 1.303 3.169 1.00 97.75 196 LEU A O 1
ATOM 1627 N N . ASP A 1 197 ? 1.411 2.285 1.212 1.00 98.81 197 ASP A N 1
ATOM 1628 C CA . ASP A 1 197 ? 0.600 3.483 1.418 1.00 98.81 197 ASP A CA 1
ATOM 1629 C C . ASP A 1 197 ? -0.721 3.400 0.646 1.00 98.81 197 ASP A C 1
ATOM 1631 O O . ASP A 1 197 ? -0.756 3.531 -0.574 1.00 98.81 197 ASP A O 1
ATOM 1635 N N . LEU A 1 198 ? -1.817 3.189 1.370 1.00 98.50 198 LEU A N 1
ATOM 1636 C CA . LEU A 1 198 ? -3.194 3.151 0.870 1.00 98.50 198 LEU A CA 1
ATOM 1637 C C . LEU A 1 198 ? -4.020 4.324 1.424 1.00 98.50 198 LEU A C 1
ATOM 1639 O O . LEU A 1 198 ? -5.256 4.294 1.394 1.00 98.50 198 LEU A O 1
ATOM 1643 N N . SER A 1 199 ? -3.360 5.362 1.945 1.00 98.88 199 SER A N 1
ATOM 1644 C CA . SER A 1 199 ? -4.035 6.514 2.542 1.00 98.88 199 SER A CA 1
ATOM 1645 C C . SER A 1 199 ? -4.855 7.312 1.520 1.00 98.88 199 SER A C 1
ATOM 1647 O O . SER A 1 199 ? -4.626 7.234 0.313 1.00 98.88 199 SER A O 1
ATOM 1649 N N . TYR A 1 200 ? -5.837 8.089 1.981 1.00 98.75 200 TYR A N 1
ATOM 1650 C CA . TYR A 1 200 ? -6.680 8.923 1.107 1.00 98.75 200 TYR A CA 1
ATOM 1651 C C . TYR A 1 200 ? -7.361 8.128 -0.023 1.00 98.75 200 TYR A C 1
ATOM 1653 O O . TYR A 1 200 ? -7.398 8.557 -1.176 1.00 98.75 200 TYR A O 1
ATOM 1661 N N . ASN A 1 201 ? -7.889 6.951 0.305 1.00 98.75 201 ASN A N 1
ATOM 1662 C CA . ASN A 1 201 ? -8.720 6.149 -0.588 1.00 98.75 201 ASN A CA 1
ATOM 1663 C C . ASN A 1 201 ? -10.178 6.137 -0.088 1.00 98.75 201 ASN A C 1
ATOM 1665 O O . ASN A 1 201 ? -10.610 6.944 0.742 1.00 98.75 201 ASN A O 1
ATOM 1669 N N . LYS A 1 202 ? -10.991 5.230 -0.629 1.00 98.38 202 LYS A N 1
ATOM 1670 C CA . LYS A 1 202 ? -12.400 5.049 -0.265 1.00 98.38 202 LYS A CA 1
ATOM 1671 C C . LYS A 1 202 ? -12.640 3.711 0.427 1.00 98.38 202 LYS A C 1
ATOM 1673 O O . LYS A 1 202 ? -13.759 3.207 0.378 1.00 98.38 202 LYS A O 1
ATOM 1678 N N . ILE A 1 203 ? -11.611 3.135 1.054 1.00 98.00 203 ILE A N 1
ATOM 1679 C CA . ILE A 1 203 ? -11.651 1.756 1.540 1.00 98.00 203 ILE A CA 1
ATOM 1680 C C . ILE A 1 203 ? -12.682 1.650 2.659 1.00 98.00 203 ILE A C 1
ATOM 1682 O O . ILE A 1 203 ? -12.546 2.286 3.703 1.00 98.00 203 ILE A O 1
ATOM 1686 N N . THR A 1 204 ? -13.709 0.838 2.430 1.00 97.12 204 THR A N 1
ATOM 1687 C CA . THR A 1 204 ? -14.737 0.493 3.420 1.00 97.12 204 THR A CA 1
ATOM 1688 C C . THR A 1 204 ? -14.580 -0.930 3.936 1.00 97.12 204 THR A C 1
ATOM 1690 O O . THR A 1 204 ? -15.104 -1.248 4.999 1.00 97.12 204 THR A O 1
ATOM 1693 N N . ASN A 1 205 ? -13.887 -1.796 3.188 1.00 94.19 205 ASN A N 1
ATOM 1694 C CA . ASN A 1 205 ? -13.681 -3.191 3.556 1.00 94.19 205 ASN A CA 1
ATOM 1695 C C . ASN A 1 205 ? -12.317 -3.710 3.081 1.00 94.19 205 ASN A C 1
ATOM 1697 O O . ASN A 1 205 ? -11.868 -3.397 1.978 1.00 94.19 205 ASN A O 1
ATOM 1701 N N . ILE A 1 206 ? -11.708 -4.551 3.910 1.00 93.62 206 ILE A N 1
ATOM 1702 C CA . ILE A 1 206 ? -10.484 -5.310 3.637 1.00 93.62 206 ILE A CA 1
ATOM 1703 C C . ILE A 1 206 ? -10.882 -6.781 3.727 1.00 93.62 206 ILE A C 1
ATOM 1705 O O . ILE A 1 206 ? -11.360 -7.194 4.779 1.00 93.62 206 ILE A O 1
ATOM 1709 N N . THR A 1 207 ? -10.756 -7.566 2.662 1.00 89.75 207 THR A N 1
ATOM 1710 C CA . THR A 1 207 ? -11.223 -8.961 2.690 1.00 89.75 207 THR A CA 1
ATOM 1711 C C . THR A 1 207 ? -10.335 -9.866 3.546 1.00 89.75 207 THR A C 1
ATOM 1713 O O . THR A 1 207 ? -9.171 -9.565 3.809 1.00 89.75 207 THR A O 1
ATOM 1716 N N . GLU A 1 208 ? -10.901 -10.992 3.982 1.00 79.69 208 GLU A N 1
ATOM 1717 C CA . GLU A 1 208 ? -10.134 -12.120 4.516 1.00 79.69 208 GLU A CA 1
ATOM 1718 C C . GLU A 1 208 ? -9.093 -12.512 3.453 1.00 79.69 208 GLU A C 1
ATOM 1720 O O . GLU A 1 208 ? -9.415 -12.514 2.265 1.00 79.69 208 GLU A O 1
ATOM 1725 N N . TYR A 1 209 ? -7.842 -12.748 3.843 1.00 82.12 209 TYR A N 1
ATOM 1726 C CA . TYR A 1 209 ? -6.712 -13.071 2.952 1.00 82.12 209 TYR A CA 1
ATOM 1727 C C . TYR A 1 209 ? -6.051 -11.920 2.186 1.00 82.12 209 TYR A C 1
ATOM 1729 O O . TYR A 1 209 ? -5.082 -12.147 1.467 1.00 82.12 209 TYR A O 1
ATOM 1737 N N . THR A 1 210 ? -6.494 -10.672 2.355 1.00 88.44 210 THR A N 1
ATOM 1738 C CA . THR A 1 210 ? -5.836 -9.532 1.690 1.00 88.44 210 THR A CA 1
ATOM 1739 C C . THR A 1 210 ? -4.365 -9.383 2.065 1.00 88.44 210 THR A C 1
ATOM 1741 O O . THR A 1 210 ? -3.574 -8.953 1.231 1.00 88.44 210 THR A O 1
ATOM 1744 N N . PHE A 1 211 ? -4.020 -9.725 3.305 1.00 87.00 211 PHE A N 1
ATOM 1745 C CA . PHE A 1 211 ? -2.676 -9.615 3.868 1.00 87.00 211 PHE A CA 1
ATOM 1746 C C . PHE A 1 211 ? -1.954 -10.959 3.978 1.00 87.00 211 PHE A C 1
ATOM 1748 O O . PHE A 1 211 ? -0.951 -11.060 4.676 1.00 87.00 211 PHE A O 1
ATOM 1755 N N . ASN A 1 212 ? -2.460 -11.984 3.294 1.00 82.06 212 ASN A N 1
ATOM 1756 C CA . ASN A 1 212 ? -1.775 -13.262 3.227 1.00 82.06 212 ASN A CA 1
ATOM 1757 C C . ASN A 1 212 ? -0.571 -13.168 2.288 1.00 82.06 212 ASN A C 1
ATOM 1759 O O . ASN A 1 212 ? -0.563 -12.381 1.341 1.00 82.06 212 ASN A O 1
ATOM 1763 N N . ASP A 1 213 ? 0.420 -14.020 2.541 1.00 79.00 213 ASP A N 1
ATOM 1764 C CA . ASP A 1 213 ? 1.535 -14.308 1.636 1.00 79.00 213 ASP A CA 1
ATOM 1765 C C . ASP A 1 213 ? 2.552 -13.169 1.421 1.00 79.00 213 ASP A C 1
ATOM 1767 O O . ASP A 1 213 ? 3.508 -13.345 0.666 1.00 79.00 213 ASP A O 1
ATOM 1771 N N . PHE A 1 214 ? 2.442 -12.044 2.135 1.00 88.00 214 PHE A N 1
ATOM 1772 C CA . PHE A 1 214 ? 3.477 -11.005 2.163 1.00 88.00 214 PHE A CA 1
ATOM 1773 C C . PHE A 1 214 ? 3.661 -10.404 3.554 1.00 88.00 214 PHE A C 1
ATOM 1775 O O . PHE A 1 214 ? 2.771 -10.443 4.401 1.00 88.00 214 PHE A O 1
ATOM 1782 N N . HIS A 1 215 ? 4.821 -9.794 3.769 1.00 90.25 215 HIS A N 1
ATOM 1783 C CA . HIS A 1 215 ? 5.117 -9.056 4.989 1.00 90.25 215 HIS A CA 1
ATOM 1784 C C . HIS A 1 215 ? 5.134 -7.561 4.699 1.00 90.25 215 HIS A C 1
ATOM 1786 O O . HIS A 1 215 ? 5.595 -7.135 3.639 1.00 90.25 215 HIS A O 1
ATOM 1792 N N . VAL A 1 216 ? 4.644 -6.758 5.646 1.00 94.69 216 VAL A N 1
ATOM 1793 C CA . VAL A 1 216 ? 4.738 -5.300 5.567 1.00 94.69 216 VAL A CA 1
ATOM 1794 C C . VAL A 1 216 ? 5.214 -4.691 6.878 1.00 94.69 216 VAL A C 1
ATOM 1796 O O . VAL A 1 216 ? 4.654 -5.001 7.921 1.00 94.69 216 VAL A O 1
ATOM 1799 N N . GLU A 1 217 ? 6.213 -3.804 6.837 1.00 97.12 217 GLU A N 1
ATOM 1800 C CA . GLU A 1 217 ? 6.693 -3.099 8.039 1.00 97.12 217 GLU A CA 1
ATOM 1801 C C . GLU A 1 217 ? 5.821 -1.883 8.401 1.00 97.12 217 GLU A C 1
ATOM 1803 O O . GLU A 1 217 ? 5.560 -1.619 9.577 1.00 97.12 217 GLU A O 1
ATOM 1808 N N . SER A 1 218 ? 5.368 -1.116 7.405 1.00 98.25 218 SER A N 1
ATOM 1809 C CA . SER A 1 218 ? 4.517 0.061 7.594 1.00 98.25 218 SER A CA 1
ATOM 1810 C C . SER A 1 218 ? 3.320 0.041 6.652 1.00 98.25 218 SER A C 1
ATOM 1812 O O . SER A 1 218 ? 3.459 0.185 5.436 1.00 98.25 218 SER A O 1
ATOM 1814 N N . LEU A 1 219 ? 2.131 -0.083 7.238 1.00 97.88 219 LEU A N 1
ATOM 1815 C CA . LEU A 1 219 ? 0.861 -0.071 6.528 1.00 97.88 219 LEU A CA 1
ATOM 1816 C C . LEU A 1 219 ? 0.094 1.210 6.852 1.00 97.88 219 LEU A C 1
ATOM 1818 O O . LEU A 1 219 ? -0.287 1.453 8.000 1.00 97.88 219 LEU A O 1
ATOM 1822 N N . LYS A 1 220 ? -0.162 2.026 5.829 1.00 98.75 220 LYS A N 1
ATOM 1823 C CA . LYS A 1 220 ? -0.920 3.270 5.981 1.00 98.75 220 LYS A CA 1
ATOM 1824 C C . LYS A 1 220 ? -2.286 3.144 5.335 1.00 98.75 220 LYS A C 1
ATOM 1826 O O . LYS A 1 220 ? -2.406 2.974 4.127 1.00 98.75 220 LYS A O 1
ATOM 1831 N N . LEU A 1 221 ? -3.316 3.276 6.151 1.00 98.56 221 LEU A N 1
ATOM 1832 C CA . LEU A 1 221 ? -4.727 3.204 5.783 1.00 98.56 221 LEU A CA 1
ATOM 1833 C C . LEU A 1 221 ? -5.485 4.455 6.249 1.00 98.56 221 LEU A C 1
ATOM 1835 O O . LEU A 1 221 ? -6.719 4.451 6.282 1.00 98.56 221 LEU A O 1
ATOM 1839 N N . SER A 1 222 ? -4.786 5.537 6.598 1.00 98.88 222 SER A N 1
ATOM 1840 C CA . SER A 1 222 ? -5.423 6.765 7.065 1.00 98.88 222 SER A CA 1
ATOM 1841 C C . SER A 1 222 ? -6.261 7.454 5.993 1.00 98.88 222 SER A C 1
ATOM 1843 O O . SER A 1 222 ? -6.076 7.243 4.795 1.00 98.88 222 SER A O 1
ATOM 1845 N N . HIS A 1 223 ? -7.220 8.278 6.418 1.00 98.81 223 HIS A N 1
ATOM 1846 C CA . HIS A 1 223 ? -8.133 8.973 5.503 1.00 98.81 223 HIS A CA 1
ATOM 1847 C C . HIS A 1 223 ? -8.906 8.020 4.571 1.00 98.81 223 HIS A C 1
ATOM 1849 O O . HIS A 1 223 ? -9.080 8.294 3.384 1.00 98.81 223 HIS A O 1
ATOM 1855 N N . ASN A 1 224 ? -9.378 6.899 5.118 1.00 98.81 224 ASN A N 1
ATOM 1856 C CA . ASN A 1 224 ? -10.277 5.963 4.446 1.00 98.81 224 ASN A CA 1
ATOM 1857 C C . ASN A 1 224 ? -11.676 5.986 5.093 1.00 98.81 224 ASN A C 1
ATOM 1859 O O . ASN A 1 224 ? -12.049 6.915 5.812 1.00 98.81 224 ASN A O 1
ATOM 1863 N N . HIS A 1 225 ? -12.504 4.994 4.772 1.00 98.44 225 HIS A N 1
ATOM 1864 C CA . HIS A 1 225 ? -13.906 4.919 5.171 1.00 98.44 225 HIS A CA 1
ATOM 1865 C C . HIS A 1 225 ? -14.204 3.659 5.996 1.00 98.44 225 HIS A C 1
ATOM 1867 O O . HIS A 1 225 ? -15.347 3.204 6.025 1.00 98.44 225 HIS A O 1
ATOM 1873 N N . LEU A 1 226 ? -13.193 3.098 6.667 1.00 98.00 226 LEU A N 1
ATOM 1874 C CA . LEU A 1 226 ? -13.350 1.909 7.500 1.00 98.00 226 LEU A CA 1
ATOM 1875 C C . LEU A 1 226 ? -14.248 2.229 8.698 1.00 98.00 226 LEU A C 1
ATOM 1877 O O . LEU A 1 226 ? -14.027 3.222 9.392 1.00 98.00 226 LEU A O 1
ATOM 1881 N N . GLU A 1 227 ? -15.256 1.390 8.943 1.00 97.25 227 GLU A N 1
ATOM 1882 C CA . GLU A 1 227 ? -16.189 1.550 10.070 1.00 97.25 227 GLU A CA 1
ATOM 1883 C C . GLU A 1 227 ? -16.000 0.503 11.169 1.00 97.25 227 GLU A C 1
ATOM 1885 O O . GLU A 1 227 ? -16.221 0.801 12.341 1.00 97.25 227 GLU A O 1
ATOM 1890 N N . VAL A 1 228 ? -15.600 -0.710 10.801 1.00 94.50 228 VAL A N 1
ATOM 1891 C CA . VAL A 1 228 ? -15.355 -1.826 11.718 1.00 94.50 228 VAL A CA 1
ATOM 1892 C C . VAL A 1 228 ? -14.099 -2.530 11.243 1.00 94.50 228 VAL A C 1
ATOM 1894 O O . VAL A 1 228 ? -13.952 -2.769 10.042 1.00 94.50 228 VAL A O 1
ATOM 1897 N N . LEU A 1 229 ? -13.208 -2.854 12.174 1.00 92.81 229 LEU A N 1
ATOM 1898 C CA . LEU A 1 229 ? -11.984 -3.571 11.860 1.00 92.81 229 LEU A CA 1
ATOM 1899 C C . LEU A 1 229 ? -11.712 -4.665 12.887 1.00 92.81 229 LEU A C 1
ATOM 1901 O O . LEU A 1 229 ? -11.621 -4.401 14.082 1.00 92.81 229 LEU A O 1
ATOM 1905 N N . ASP A 1 230 ? -11.561 -5.881 12.382 1.00 89.88 230 ASP A N 1
ATOM 1906 C CA . ASP A 1 230 ? -11.041 -7.012 13.136 1.00 89.88 230 ASP A CA 1
ATOM 1907 C C . ASP A 1 230 ? -9.523 -7.055 12.943 1.00 89.88 230 ASP A C 1
ATOM 1909 O O . ASP A 1 230 ? -9.042 -7.206 11.814 1.00 89.88 230 ASP A O 1
ATOM 1913 N N . LEU A 1 231 ? -8.772 -6.872 14.029 1.00 89.44 231 LEU A N 1
ATOM 1914 C CA . LEU A 1 231 ? -7.312 -6.868 13.999 1.00 89.44 231 LEU A CA 1
ATOM 1915 C C . LEU A 1 231 ? -6.719 -8.249 13.720 1.00 89.44 231 LEU A C 1
ATOM 1917 O O . LEU A 1 231 ? -5.588 -8.327 13.243 1.00 89.44 231 LEU A O 1
ATOM 1921 N N . ASN A 1 232 ? -7.487 -9.323 13.913 1.00 83.75 232 ASN A N 1
ATOM 1922 C CA . ASN A 1 232 ? -7.048 -10.666 13.552 1.00 83.75 232 ASN A CA 1
ATOM 1923 C C . ASN A 1 232 ? -6.808 -10.793 12.035 1.00 83.75 232 ASN A C 1
ATOM 1925 O O . ASN A 1 232 ? -6.028 -11.633 11.609 1.00 83.75 232 ASN A O 1
ATOM 1929 N N . ARG A 1 233 ? -7.373 -9.901 11.201 1.00 84.25 233 ARG A N 1
ATOM 1930 C CA . ARG A 1 233 ? -7.072 -9.835 9.752 1.00 84.25 233 ARG A CA 1
ATOM 1931 C C . ARG A 1 233 ? -5.623 -9.462 9.429 1.00 84.25 233 ARG A C 1
ATOM 1933 O O . ARG A 1 233 ? -5.217 -9.586 8.277 1.00 84.25 233 ARG A O 1
ATOM 1940 N N . PHE A 1 234 ? -4.873 -8.968 10.410 1.00 87.56 234 PHE A N 1
ATOM 1941 C CA . PHE A 1 234 ? -3.464 -8.606 10.275 1.00 87.56 234 PHE A CA 1
ATOM 1942 C C . PHE A 1 234 ? -2.546 -9.556 11.060 1.00 87.56 234 PHE A C 1
ATOM 1944 O O . PHE A 1 234 ? -1.364 -9.253 11.188 1.00 87.56 234 PHE A O 1
ATOM 1951 N N . SER A 1 235 ? -3.049 -10.673 11.606 1.00 80.88 235 SER A N 1
ATOM 1952 C CA . SER A 1 235 ? -2.248 -11.589 12.440 1.00 80.88 235 SER A CA 1
ATOM 1953 C C . SER A 1 235 ? -1.044 -12.176 11.700 1.00 80.88 235 SER A C 1
ATOM 1955 O O . SER A 1 235 ? 0.013 -12.354 12.294 1.00 80.88 235 SER A O 1
ATOM 1957 N N . GLU A 1 236 ? -1.177 -12.401 10.389 1.00 83.69 236 GLU A N 1
ATOM 1958 C CA . GLU A 1 236 ? -0.099 -12.916 9.534 1.00 83.69 236 GLU A CA 1
ATOM 1959 C C . GLU A 1 236 ? 1.014 -11.880 9.282 1.00 83.69 236 GLU A C 1
ATOM 1961 O O . GLU A 1 236 ? 2.127 -12.231 8.889 1.00 83.69 236 GLU A O 1
ATOM 1966 N N . LEU A 1 237 ? 0.764 -10.593 9.558 1.00 88.50 237 LEU A N 1
ATOM 1967 C CA . LEU A 1 237 ? 1.741 -9.518 9.377 1.00 88.50 237 LEU A CA 1
ATOM 1968 C C . LEU A 1 237 ? 2.720 -9.436 10.557 1.00 88.50 237 LEU A C 1
ATOM 1970 O O . LEU A 1 237 ? 2.834 -8.415 11.232 1.00 88.50 237 LEU A O 1
ATOM 1974 N N . SER A 1 238 ? 3.472 -10.511 10.778 1.00 86.00 238 SER A N 1
ATOM 1975 C CA . SER A 1 238 ? 4.409 -10.665 11.903 1.00 86.00 238 SER A CA 1
ATOM 1976 C C . SER A 1 238 ? 5.550 -9.631 11.959 1.00 86.00 238 SER A C 1
ATOM 1978 O O . SER A 1 238 ? 6.180 -9.468 13.003 1.00 86.00 238 SER A O 1
ATOM 1980 N N . TYR A 1 239 ? 5.801 -8.910 10.863 1.00 89.50 239 TYR A N 1
ATOM 1981 C CA . TYR A 1 239 ? 6.813 -7.849 10.765 1.00 89.50 239 TYR A CA 1
ATOM 1982 C C . TYR A 1 239 ? 6.223 -6.431 10.815 1.00 89.50 239 TYR A C 1
ATOM 1984 O O . TYR A 1 239 ? 6.958 -5.456 10.639 1.00 89.50 239 TYR A O 1
ATOM 1992 N N . LEU A 1 240 ? 4.911 -6.291 11.038 1.00 94.56 240 LEU A N 1
ATOM 1993 C CA . LEU A 1 240 ? 4.259 -4.988 11.069 1.00 94.56 240 LEU A CA 1
ATOM 1994 C C . LEU A 1 240 ? 4.737 -4.173 12.266 1.00 94.56 240 LEU A C 1
ATOM 1996 O O . LEU A 1 240 ? 4.439 -4.460 13.419 1.00 94.56 240 LEU A O 1
ATOM 2000 N N . ASN A 1 241 ? 5.445 -3.089 11.976 1.00 96.62 241 ASN A N 1
ATOM 2001 C CA . ASN A 1 241 ? 5.894 -2.140 12.982 1.00 96.62 241 ASN A CA 1
ATOM 2002 C C . ASN A 1 241 ? 4.866 -1.023 13.168 1.00 96.62 241 ASN A C 1
ATOM 2004 O O . ASN A 1 241 ? 4.579 -0.626 14.293 1.00 96.62 241 ASN A O 1
ATOM 2008 N N . SER A 1 242 ? 4.310 -0.494 12.077 1.00 98.19 242 SER A N 1
ATOM 2009 C CA . SER A 1 242 ? 3.460 0.697 12.120 1.00 98.19 242 SER A CA 1
ATOM 2010 C C . SER A 1 242 ? 2.174 0.507 11.329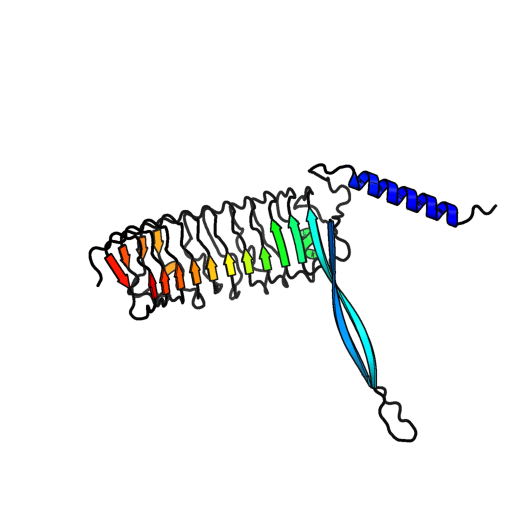 1.00 98.19 242 SER A C 1
ATOM 2012 O O . SER A 1 242 ? 2.217 0.274 10.119 1.00 98.19 242 SER A O 1
ATOM 2014 N N . LEU A 1 243 ? 1.039 0.670 12.010 1.00 97.94 243 LEU A N 1
ATOM 2015 C CA . LEU A 1 243 ? -0.295 0.664 11.418 1.00 97.94 243 LEU A CA 1
ATOM 2016 C C . LEU A 1 243 ? -0.961 2.028 11.601 1.00 97.94 243 LEU A C 1
ATOM 2018 O O . LEU A 1 243 ? -1.254 2.445 12.724 1.00 97.94 243 LEU A O 1
ATOM 2022 N N . ASP A 1 244 ? -1.235 2.716 10.494 1.00 98.75 244 ASP A N 1
ATOM 2023 C CA . ASP A 1 244 ? -1.969 3.980 10.513 1.00 98.75 244 ASP A CA 1
ATOM 2024 C C . ASP A 1 244 ? -3.415 3.810 10.044 1.00 98.75 244 ASP A C 1
ATOM 2026 O O . ASP A 1 244 ? -3.680 3.617 8.862 1.00 98.75 244 ASP A O 1
ATOM 2030 N N . LEU A 1 245 ? -4.354 3.915 10.981 1.00 98.56 245 LEU A N 1
ATOM 2031 C CA . LEU A 1 245 ? -5.802 3.869 10.771 1.00 98.56 245 LEU A CA 1
ATOM 2032 C C . LEU A 1 245 ? -6.469 5.206 11.132 1.00 98.56 245 LEU A C 1
ATOM 2034 O O . LEU A 1 245 ? -7.697 5.280 11.261 1.00 98.56 245 LEU A O 1
ATOM 2038 N N . SER A 1 246 ? -5.687 6.272 11.308 1.00 98.81 246 SER A N 1
ATOM 2039 C CA . SER A 1 246 ? -6.209 7.584 11.679 1.00 98.81 246 SER A CA 1
ATOM 2040 C C . SER A 1 246 ? -7.134 8.162 10.600 1.00 98.81 246 SER A C 1
ATOM 2042 O O . SER A 1 246 ? -7.080 7.784 9.430 1.00 98.81 246 SER A O 1
ATOM 2044 N N . TYR A 1 247 ? -8.029 9.074 10.978 1.00 98.75 247 TYR A N 1
ATOM 2045 C CA . TYR A 1 247 ? -8.973 9.707 10.046 1.00 98.75 247 TYR A CA 1
ATOM 2046 C C . TYR A 1 247 ? -9.832 8.708 9.249 1.00 98.75 247 TYR A C 1
ATOM 2048 O O . TYR A 1 247 ? -10.111 8.915 8.068 1.00 98.75 247 TYR A O 1
ATOM 2056 N N . ASN A 1 248 ? -10.254 7.618 9.887 1.00 98.75 248 ASN A N 1
ATOM 2057 C CA . ASN A 1 248 ? -11.275 6.713 9.364 1.00 98.75 248 ASN A CA 1
ATOM 2058 C C . ASN A 1 248 ? -12.632 7.010 10.033 1.00 98.75 248 ASN A C 1
ATOM 2060 O O . ASN A 1 248 ? -12.858 8.072 10.619 1.00 98.75 248 ASN A O 1
ATOM 2064 N N . LYS A 1 249 ? -13.585 6.085 9.914 1.00 98.38 249 LYS A N 1
ATOM 2065 C CA . LYS A 1 249 ? -14.903 6.170 10.552 1.00 98.38 249 LYS A CA 1
ATOM 2066 C C . LYS A 1 249 ? -15.097 5.052 11.574 1.00 98.38 249 LYS A C 1
ATOM 2068 O O . LYS A 1 249 ? -16.246 4.706 11.853 1.00 98.38 249 LYS A O 1
ATOM 2073 N N . LEU A 1 250 ? -14.004 4.509 12.121 1.00 98.25 250 LEU A N 1
ATOM 2074 C CA . LEU A 1 250 ? -14.029 3.318 12.965 1.00 98.25 250 LEU A CA 1
ATOM 2075 C C . LEU A 1 250 ? -14.920 3.558 14.180 1.00 98.25 250 LEU A C 1
ATOM 2077 O O . LEU A 1 250 ? -14.713 4.511 14.926 1.00 98.25 250 LEU A O 1
ATOM 2081 N N . LYS A 1 251 ? -15.923 2.700 14.349 1.00 97.19 251 LYS A N 1
ATOM 2082 C CA . LYS A 1 251 ? -16.834 2.649 15.499 1.00 97.19 251 LYS A CA 1
ATOM 2083 C C . LYS A 1 251 ? -16.405 1.558 16.474 1.00 97.19 251 LYS A C 1
ATOM 2085 O O . LYS A 1 251 ? -16.544 1.746 17.679 1.00 97.19 251 LYS A O 1
ATOM 2090 N N . SER A 1 252 ? -15.849 0.466 15.950 1.00 93.62 252 SER A N 1
ATOM 2091 C CA . SER A 1 252 ? -15.222 -0.600 16.725 1.00 93.62 252 SER A CA 1
ATOM 2092 C C . SER A 1 252 ? -13.927 -1.074 16.068 1.00 93.62 252 SER A C 1
ATOM 2094 O O . SER A 1 252 ? -13.791 -1.102 14.840 1.00 93.62 252 SER A O 1
ATOM 2096 N N . ILE A 1 253 ? -12.979 -1.432 16.927 1.00 92.19 253 ILE A N 1
ATOM 2097 C CA . ILE A 1 253 ? -11.754 -2.144 16.591 1.00 92.19 253 ILE A CA 1
ATOM 2098 C C . ILE A 1 253 ? -11.523 -3.174 17.691 1.00 92.19 253 ILE A C 1
ATOM 2100 O O . ILE A 1 253 ? -11.562 -2.828 18.875 1.00 92.19 253 ILE A O 1
ATOM 2104 N N . GLU A 1 254 ? -11.375 -4.434 17.304 1.00 86.06 254 GLU A N 1
ATOM 2105 C CA . GLU A 1 254 ? -11.355 -5.559 18.239 1.00 86.06 254 GLU A CA 1
ATOM 2106 C C . GLU A 1 254 ? -10.287 -6.570 17.821 1.00 86.06 254 GLU A C 1
ATOM 2108 O O . GLU A 1 254 ? -9.984 -6.716 16.637 1.00 86.06 254 GLU A O 1
ATOM 2113 N N . ALA A 1 255 ? -9.721 -7.249 18.814 1.00 83.88 255 ALA A N 1
ATOM 2114 C CA . ALA A 1 255 ? -8.919 -8.453 18.654 1.00 83.88 255 ALA A CA 1
ATOM 2115 C C . ALA A 1 255 ? -9.455 -9.504 19.628 1.00 83.88 255 ALA A C 1
ATOM 2117 O O . ALA A 1 255 ? -9.835 -9.169 20.756 1.00 83.88 255 ALA A O 1
ATOM 2118 N N . PHE A 1 256 ? -9.488 -10.762 19.202 1.00 79.19 256 PHE A N 1
ATOM 2119 C CA . PHE A 1 256 ? -10.064 -11.856 19.987 1.00 79.19 256 PHE A CA 1
ATOM 2120 C C . PHE A 1 256 ? -8.988 -12.835 20.462 1.00 79.19 256 PHE A C 1
ATOM 2122 O O . PHE A 1 256 ? -7.951 -12.985 19.822 1.00 79.19 256 PHE A O 1
ATOM 2129 N N . GLU A 1 257 ? -9.254 -13.490 21.591 1.00 73.69 257 GLU A N 1
ATOM 2130 C CA . GLU A 1 257 ? -8.410 -14.553 22.149 1.00 73.69 257 GLU A CA 1
ATOM 2131 C C . GLU A 1 257 ? -8.380 -15.782 21.224 1.00 73.69 257 GLU A C 1
ATOM 2133 O O . GLU A 1 257 ? -9.349 -16.041 20.508 1.00 73.69 257 GLU A O 1
ATOM 2138 N N . ASP A 1 258 ? -7.283 -16.545 21.271 1.00 65.19 258 ASP A N 1
ATOM 2139 C CA . ASP A 1 258 ? -7.127 -17.850 20.610 1.00 65.19 258 ASP A CA 1
ATOM 2140 C C . ASP A 1 258 ? -7.347 -17.862 19.083 1.00 65.19 258 ASP A C 1
ATOM 2142 O O . ASP A 1 258 ? -7.818 -18.853 18.518 1.00 65.19 258 ASP A O 1
ATOM 2146 N N . PHE A 1 259 ? -6.984 -16.783 18.381 1.00 68.19 259 PHE A N 1
ATOM 2147 C CA . PHE A 1 259 ? -6.949 -16.806 16.918 1.00 68.19 259 PHE A CA 1
ATOM 2148 C C . PHE A 1 259 ? -5.817 -17.722 16.416 1.00 68.19 259 PHE A C 1
ATOM 2150 O O . PHE A 1 259 ? -4.694 -17.644 16.914 1.00 68.19 259 PHE A O 1
ATOM 2157 N N . GLU A 1 260 ? -6.091 -18.576 15.419 1.00 62.56 260 GLU A N 1
ATOM 2158 C CA . GLU A 1 260 ? -5.126 -19.571 14.906 1.00 62.56 260 GLU A CA 1
ATOM 2159 C C . GLU A 1 260 ? -3.808 -18.938 14.406 1.00 62.56 260 GLU A C 1
ATOM 2161 O O . GLU A 1 260 ? -2.759 -19.572 14.503 1.00 62.56 260 GLU A O 1
ATOM 2166 N N . GLY A 1 261 ? -3.848 -17.677 13.951 1.00 61.41 261 GLY A N 1
ATOM 2167 C CA . GLY A 1 261 ? -2.684 -16.886 13.517 1.00 61.41 261 GLY A CA 1
ATOM 2168 C C . GLY A 1 261 ? -1.922 -16.158 14.636 1.00 61.41 261 GLY A C 1
ATOM 2169 O O . GLY A 1 261 ? -0.975 -15.426 14.364 1.00 61.41 261 GLY A O 1
ATOM 2170 N N . GLY A 1 262 ? -2.314 -16.337 15.901 1.00 72.75 262 GLY A N 1
ATOM 2171 C CA . GLY A 1 262 ? -1.710 -15.659 17.048 1.00 72.75 262 GLY A CA 1
ATOM 2172 C C . GLY A 1 262 ? -2.201 -14.223 17.265 1.00 72.75 262 GLY A C 1
ATOM 2173 O O . GLY A 1 262 ? -3.027 -13.686 16.527 1.00 72.75 262 GLY A O 1
ATOM 2174 N N . ASN A 1 263 ? -1.701 -13.604 18.335 1.00 81.19 263 ASN A N 1
ATOM 2175 C CA . ASN A 1 263 ? -2.083 -12.250 18.727 1.00 81.19 263 ASN A CA 1
ATOM 2176 C C . ASN A 1 263 ? -1.483 -11.209 17.776 1.00 81.19 263 ASN A C 1
ATOM 2178 O O . ASN A 1 263 ? -0.298 -11.268 17.455 1.00 81.19 263 ASN A O 1
ATOM 2182 N N . PHE A 1 264 ? -2.275 -10.203 17.403 1.00 88.81 264 PHE A N 1
ATOM 2183 C CA . PHE A 1 264 ? -1.782 -9.058 16.641 1.00 88.81 264 PHE A CA 1
ATOM 2184 C C . PHE A 1 264 ? -0.676 -8.317 17.411 1.00 88.81 264 PHE A C 1
ATOM 2186 O O . PHE A 1 264 ? -0.854 -7.966 18.586 1.00 88.81 264 PHE A O 1
ATOM 2193 N N . THR A 1 265 ? 0.449 -8.055 16.739 1.00 90.62 265 THR A N 1
ATOM 2194 C CA . THR A 1 265 ? 1.599 -7.340 17.310 1.00 90.62 265 THR A CA 1
ATOM 2195 C C . THR A 1 265 ? 1.990 -6.147 16.437 1.00 90.62 265 THR A C 1
ATOM 2197 O O . THR A 1 265 ? 1.921 -6.227 15.213 1.00 90.62 265 THR A O 1
ATOM 2200 N N . ALA A 1 266 ? 2.353 -5.023 17.064 1.00 94.38 266 ALA A N 1
ATOM 2201 C CA . ALA A 1 266 ? 2.875 -3.844 16.371 1.00 94.38 266 ALA A CA 1
ATOM 2202 C C . ALA A 1 266 ? 3.675 -2.931 17.314 1.00 94.38 266 ALA A C 1
ATOM 2204 O O . ALA A 1 266 ? 3.403 -2.835 18.510 1.00 94.38 266 ALA A O 1
ATOM 2205 N N . GLU A 1 267 ? 4.632 -2.171 16.783 1.00 96.62 267 GLU A N 1
ATOM 2206 C CA . GLU A 1 267 ? 5.298 -1.120 17.565 1.00 96.62 267 GLU A CA 1
ATOM 2207 C C . GLU A 1 267 ? 4.346 0.058 17.817 1.00 96.62 267 GLU A C 1
ATOM 2209 O O . GLU A 1 267 ? 4.272 0.572 18.934 1.00 96.62 267 GLU A O 1
ATOM 2214 N N . SER A 1 268 ? 3.603 0.483 16.792 1.00 97.69 268 SER A N 1
ATOM 2215 C CA . SER A 1 268 ? 2.757 1.674 16.847 1.00 97.69 268 SER A CA 1
ATOM 2216 C C . SER A 1 268 ? 1.456 1.511 16.069 1.00 97.69 268 SER A C 1
ATOM 2218 O O . SER A 1 268 ? 1.459 1.101 14.906 1.00 97.69 268 SER A O 1
ATOM 2220 N N . VAL A 1 269 ? 0.343 1.888 16.702 1.00 97.50 269 VAL A N 1
ATOM 2221 C CA . VAL A 1 269 ? -0.987 1.928 16.089 1.00 97.50 269 VAL A CA 1
ATOM 2222 C C . VAL A 1 269 ? -1.602 3.315 16.260 1.00 97.50 269 VAL A C 1
ATOM 2224 O O . VAL A 1 269 ? -1.779 3.820 17.373 1.00 97.50 269 VAL A O 1
ATOM 2227 N N . GLN A 1 270 ? -1.951 3.932 15.133 1.00 98.62 270 GLN A N 1
ATOM 2228 C CA . GLN A 1 270 ? -2.564 5.257 15.061 1.00 98.62 270 GLN A CA 1
ATOM 2229 C C . GLN A 1 270 ? -4.060 5.125 14.760 1.00 98.62 270 GLN A C 1
ATOM 2231 O O . GLN A 1 270 ? -4.457 4.591 13.730 1.00 98.62 270 GLN A O 1
ATOM 2236 N N . LEU A 1 271 ? -4.898 5.609 15.672 1.00 98.44 271 LEU A N 1
ATOM 2237 C CA . LEU A 1 271 ? -6.364 5.534 15.653 1.00 98.44 271 LEU A CA 1
ATOM 2238 C C . LEU A 1 271 ? -7.011 6.913 15.814 1.00 98.44 271 LEU A C 1
ATOM 2240 O O . LEU A 1 271 ? -8.224 7.008 16.027 1.00 98.44 271 LEU A O 1
ATOM 2244 N N . GLN A 1 272 ? -6.229 7.990 15.742 1.00 98.38 272 GLN A N 1
ATOM 2245 C CA . GLN A 1 272 ? -6.727 9.338 15.980 1.00 98.38 272 GLN A CA 1
ATOM 2246 C C . GLN A 1 272 ? -7.825 9.710 14.982 1.00 98.38 272 GLN A C 1
ATOM 2248 O O . GLN A 1 272 ? -7.815 9.256 13.839 1.00 98.38 272 GLN A O 1
ATOM 2253 N N . PHE A 1 273 ? -8.742 10.586 15.391 1.00 98.56 273 PHE A N 1
ATOM 2254 C CA . PHE A 1 273 ? -9.804 11.096 14.513 1.00 98.56 273 PHE A CA 1
ATOM 2255 C C . PHE A 1 273 ? -10.682 9.982 13.920 1.00 98.56 273 PHE A C 1
ATOM 2257 O O . PHE A 1 273 ? -10.943 9.950 12.720 1.00 98.56 273 PHE A O 1
ATOM 2264 N N . ASN A 1 274 ? -11.143 9.074 14.779 1.00 98.62 274 ASN A N 1
ATOM 2265 C CA . ASN A 1 274 ? -12.141 8.054 14.461 1.00 98.62 274 ASN A CA 1
ATOM 2266 C C . ASN A 1 274 ? -13.427 8.289 15.285 1.00 98.62 274 ASN A C 1
ATOM 2268 O O . ASN A 1 274 ? -13.621 9.343 15.895 1.00 98.62 274 ASN A O 1
ATOM 2272 N N . ASN A 1 275 ? -14.349 7.323 15.278 1.00 98.12 275 ASN A N 1
ATOM 2273 C CA . ASN A 1 275 ? -15.617 7.363 16.012 1.00 98.12 275 ASN A CA 1
ATOM 2274 C C . ASN A 1 275 ? -15.697 6.287 17.111 1.00 98.12 275 ASN A C 1
ATOM 2276 O O . ASN A 1 275 ? -16.801 5.864 17.464 1.00 98.12 275 ASN A O 1
ATOM 2280 N N . LEU A 1 276 ? -14.555 5.834 17.636 1.00 97.31 276 LEU A N 1
ATOM 2281 C CA . LEU A 1 276 ? -14.497 4.726 18.588 1.00 97.31 276 LEU A CA 1
ATOM 2282 C C . LEU A 1 276 ? -15.171 5.118 19.905 1.00 97.31 276 LEU A C 1
ATOM 2284 O O . LEU A 1 276 ? -14.878 6.181 20.451 1.00 97.31 276 LEU A O 1
ATOM 2288 N N . THR A 1 277 ? -16.044 4.254 20.428 1.00 95.12 277 THR A N 1
ATOM 2289 C CA . THR A 1 277 ? -16.693 4.440 21.743 1.00 95.12 277 THR A CA 1
ATOM 2290 C C . THR A 1 277 ? -16.061 3.615 22.856 1.00 95.12 277 THR A C 1
ATOM 2292 O O . THR A 1 277 ? -16.192 3.946 24.033 1.00 95.12 277 THR A O 1
ATOM 2295 N N . SER A 1 278 ? -15.362 2.553 22.484 1.00 93.69 278 SER A N 1
ATOM 2296 C CA . SER A 1 278 ? -14.599 1.678 23.365 1.00 93.69 278 SER A CA 1
ATOM 2297 C C . SER A 1 278 ? -13.372 1.182 22.613 1.00 93.69 278 SER A C 1
ATOM 2299 O O . SER A 1 278 ? -13.395 1.092 21.384 1.00 93.69 278 SER A O 1
ATOM 2301 N N . LEU A 1 279 ? -12.314 0.859 23.348 1.00 92.56 279 LEU A N 1
ATOM 2302 C CA . LEU A 1 279 ? -11.102 0.265 22.797 1.00 92.56 279 LEU A CA 1
ATOM 2303 C C . LEU A 1 279 ? -10.802 -1.018 23.567 1.00 92.56 279 LEU A C 1
ATOM 2305 O O . LEU A 1 279 ? -10.577 -0.943 24.769 1.00 92.56 279 LEU A O 1
ATOM 2309 N N . ASN A 1 280 ? -10.821 -2.170 22.895 1.00 90.69 280 ASN A N 1
ATOM 2310 C CA . ASN A 1 280 ? -10.489 -3.458 23.504 1.00 90.69 280 ASN A CA 1
ATOM 2311 C C . ASN A 1 280 ? -9.345 -4.115 22.728 1.00 90.69 280 ASN A C 1
ATOM 2313 O O . ASN A 1 280 ? -9.558 -4.758 21.703 1.00 90.69 280 ASN A O 1
ATOM 2317 N N . LEU A 1 281 ? -8.130 -3.915 23.233 1.00 90.62 281 LEU A N 1
ATOM 2318 C CA . LEU A 1 281 ? -6.871 -4.405 22.675 1.00 90.62 281 LEU A CA 1
ATOM 2319 C C . LEU A 1 281 ? -6.083 -5.217 23.711 1.00 90.62 281 LEU A C 1
ATOM 2321 O O . LEU A 1 281 ? -4.856 -5.280 23.657 1.00 90.62 281 LEU A O 1
ATOM 2325 N N . LYS A 1 282 ? -6.767 -5.821 24.690 1.00 87.94 282 LYS A N 1
ATOM 2326 C CA . LYS A 1 282 ? -6.116 -6.552 25.791 1.00 87.94 282 LYS A CA 1
ATOM 2327 C C . LYS A 1 282 ? -5.307 -7.768 25.334 1.00 87.94 282 LYS A C 1
ATOM 2329 O O . LYS A 1 282 ? -4.353 -8.152 26.001 1.00 87.94 282 LYS A O 1
ATOM 2334 N N . TYR A 1 283 ? -5.689 -8.347 24.196 1.00 87.81 283 TYR A N 1
ATOM 2335 C CA . TYR A 1 283 ? -5.018 -9.490 23.580 1.00 87.81 283 TYR A CA 1
ATOM 2336 C C . TYR A 1 283 ? -3.966 -9.082 22.540 1.00 87.81 283 TYR A C 1
ATOM 2338 O O . TYR A 1 283 ? -3.341 -9.949 21.947 1.00 87.81 283 TYR A O 1
ATOM 2346 N N . CYS A 1 284 ? -3.761 -7.787 22.293 1.00 89.50 284 CYS A N 1
ATOM 2347 C CA . CYS A 1 284 ? -2.738 -7.312 21.363 1.00 89.50 284 CYS A CA 1
ATOM 2348 C C . CYS A 1 284 ? -1.419 -7.018 22.088 1.00 89.50 284 CYS A C 1
ATOM 2350 O O . CYS A 1 284 ? -1.418 -6.562 23.234 1.00 89.50 284 CYS A O 1
ATOM 2352 N N . ASP A 1 285 ? -0.302 -7.191 21.383 1.00 90.94 285 ASP A N 1
ATOM 2353 C CA . ASP A 1 285 ? 1.016 -6.730 21.826 1.00 90.94 285 ASP A CA 1
ATOM 2354 C C . ASP A 1 285 ? 1.402 -5.453 21.070 1.00 90.94 285 ASP A C 1
ATOM 2356 O O . ASP A 1 285 ? 2.003 -5.495 19.995 1.00 90.94 285 ASP A O 1
ATOM 2360 N N . ILE A 1 286 ? 0.974 -4.303 21.600 1.00 93.19 286 ILE A N 1
ATOM 2361 C CA . ILE A 1 286 ? 1.202 -2.994 20.981 1.00 93.19 286 ILE A CA 1
ATOM 2362 C C . ILE A 1 286 ? 1.941 -2.089 21.957 1.00 93.19 286 ILE A C 1
ATOM 2364 O O . ILE A 1 286 ? 1.459 -1.862 23.068 1.00 93.19 286 ILE A O 1
ATOM 2368 N N . LYS A 1 287 ? 3.079 -1.518 21.543 1.00 95.94 287 LYS A N 1
ATOM 2369 C CA . LYS A 1 287 ? 3.877 -0.642 22.423 1.00 95.94 287 LYS A CA 1
ATOM 2370 C C . LYS A 1 287 ? 3.361 0.792 22.483 1.00 95.94 287 LYS A C 1
ATOM 2372 O O . LYS A 1 287 ? 3.477 1.435 23.530 1.00 95.94 287 LYS A O 1
ATOM 2377 N N . GLN A 1 288 ? 2.829 1.312 21.379 1.00 97.75 288 GLN A N 1
ATOM 2378 C CA . GLN A 1 288 ? 2.401 2.706 21.264 1.00 97.75 288 GLN A CA 1
ATOM 2379 C C . GLN A 1 288 ? 1.011 2.793 20.629 1.00 97.75 288 GLN A C 1
ATOM 2381 O O . GLN A 1 288 ? 0.804 2.359 19.499 1.00 97.75 288 GLN A O 1
ATOM 2386 N N . ILE A 1 289 ? 0.050 3.367 21.353 1.00 97.31 289 ILE A N 1
ATOM 2387 C CA . ILE A 1 289 ? -1.339 3.515 20.912 1.00 97.31 289 ILE A CA 1
ATOM 2388 C C . ILE A 1 289 ? -1.715 4.995 20.942 1.00 97.31 289 ILE A C 1
ATOM 2390 O O . ILE A 1 289 ? -1.717 5.635 21.996 1.00 97.31 289 ILE A O 1
ATOM 2394 N N . TYR A 1 290 ? -2.095 5.532 19.785 1.00 98.31 290 TYR A N 1
ATOM 2395 C CA . TYR A 1 290 ? -2.562 6.909 19.655 1.00 98.31 290 TYR A CA 1
ATOM 2396 C C . TYR A 1 290 ? -4.039 6.933 19.272 1.00 98.31 290 TYR A C 1
ATOM 2398 O O . TYR A 1 290 ? -4.382 6.756 18.112 1.00 98.31 290 TYR A O 1
ATOM 2406 N N . ALA A 1 291 ? -4.933 7.181 20.226 1.00 97.62 291 ALA A N 1
ATOM 2407 C CA . ALA A 1 291 ? -6.384 7.156 20.020 1.00 97.62 291 ALA A CA 1
ATOM 2408 C C . ALA A 1 291 ? -7.068 8.482 20.400 1.00 97.62 291 ALA A C 1
ATOM 2410 O O . ALA A 1 291 ? -8.249 8.513 20.764 1.00 97.62 291 ALA A O 1
ATOM 2411 N N . SER A 1 292 ? -6.350 9.602 20.295 1.00 98.00 292 SER A N 1
ATOM 2412 C CA . SER A 1 292 ? -6.911 10.926 20.555 1.00 98.00 292 SER A CA 1
ATOM 2413 C C . SER A 1 292 ? -7.979 11.345 19.536 1.00 98.00 292 SER A C 1
ATOM 2415 O O . SER A 1 292 ? -7.988 10.897 18.393 1.00 98.00 292 SER A O 1
ATOM 2417 N N . ASN A 1 293 ? -8.878 12.254 19.921 1.00 98.38 293 ASN A N 1
ATOM 2418 C CA . ASN A 1 293 ? -10.001 12.708 19.082 1.00 98.38 293 ASN A CA 1
ATOM 2419 C C . ASN A 1 293 ? -10.929 11.547 18.662 1.00 98.38 293 ASN A C 1
ATOM 2421 O O . ASN A 1 293 ? -11.238 11.385 17.483 1.00 98.38 293 ASN A O 1
ATOM 2425 N N . ASN A 1 294 ? -11.356 10.745 19.637 1.00 98.19 294 ASN A N 1
ATOM 2426 C CA . ASN A 1 294 ? -12.386 9.711 19.496 1.00 98.19 294 ASN A CA 1
ATOM 2427 C C . ASN A 1 294 ? -13.549 10.012 20.471 1.00 98.19 294 ASN A C 1
ATOM 2429 O O . ASN A 1 294 ? -13.683 11.132 20.968 1.00 98.19 294 ASN A O 1
ATOM 2433 N N . LYS A 1 295 ? -14.419 9.030 20.731 1.00 97.00 295 LYS A N 1
ATOM 2434 C CA . LYS A 1 295 ? -15.535 9.109 21.691 1.00 97.00 295 LYS A CA 1
ATOM 2435 C C . LYS A 1 295 ? -15.411 8.031 22.772 1.00 97.00 295 LYS A C 1
ATOM 2437 O O . LYS A 1 295 ? -16.421 7.518 23.254 1.00 97.00 295 LYS A O 1
ATOM 2442 N N . LEU A 1 296 ? -14.176 7.641 23.100 1.00 96.44 296 LEU A N 1
ATOM 2443 C CA . LEU A 1 296 ? -13.898 6.519 23.992 1.00 96.44 296 LEU A CA 1
ATOM 2444 C C . LEU A 1 296 ? -14.456 6.794 25.385 1.00 96.44 296 LEU A C 1
ATOM 2446 O O . LEU A 1 296 ? -14.199 7.857 25.947 1.00 96.44 296 LEU A O 1
ATOM 2450 N N . LYS A 1 297 ? -15.177 5.813 25.928 1.00 94.06 297 LYS A N 1
ATOM 2451 C CA . LYS A 1 297 ? -15.703 5.802 27.300 1.00 94.06 297 LYS A CA 1
ATOM 2452 C C . LYS A 1 297 ? -14.994 4.779 28.181 1.00 94.06 297 LYS A C 1
ATOM 2454 O O . LYS A 1 297 ? -14.812 5.041 29.365 1.00 94.06 297 LYS A O 1
ATOM 2459 N N . SER A 1 298 ? -14.576 3.664 27.581 1.00 91.62 298 SER A N 1
ATOM 2460 C CA . SER A 1 298 ? -13.794 2.598 28.206 1.00 91.62 298 SER A CA 1
ATOM 2461 C C . SER A 1 298 ? -12.609 2.203 27.324 1.00 91.62 298 SER A C 1
ATOM 2463 O O . SER A 1 298 ? -12.678 2.272 26.090 1.00 91.62 298 SER A O 1
ATOM 2465 N N . VAL A 1 299 ? -11.517 1.794 27.965 1.00 92.25 299 VAL A N 1
ATOM 2466 C CA . VAL A 1 299 ? -10.280 1.359 27.313 1.00 92.25 299 VAL A CA 1
ATOM 2467 C C . VAL A 1 299 ? -9.727 0.155 28.070 1.00 92.25 299 VAL A C 1
ATOM 2469 O O . VAL A 1 299 ? -9.492 0.253 29.267 1.00 92.25 299 VAL A O 1
ATOM 2472 N N . GLU A 1 300 ? -9.504 -0.946 27.360 1.00 91.00 300 GLU A N 1
ATOM 2473 C CA . GLU A 1 300 ? -8.788 -2.137 27.820 1.00 91.00 300 GLU A CA 1
ATOM 2474 C C . GLU A 1 300 ? -7.611 -2.377 26.865 1.00 91.00 300 GLU A C 1
ATOM 2476 O O . GLU A 1 300 ? -7.802 -2.510 25.654 1.00 91.00 300 GLU A O 1
ATOM 2481 N N . ILE A 1 301 ? -6.387 -2.412 27.390 1.00 89.50 301 ILE A N 1
ATOM 2482 C CA . ILE A 1 301 ? -5.152 -2.552 26.601 1.00 89.50 301 ILE A CA 1
ATOM 2483 C C . ILE A 1 301 ? -4.259 -3.659 27.160 1.00 89.50 301 ILE A C 1
ATOM 2485 O O . ILE A 1 301 ? -4.329 -3.994 28.341 1.00 89.50 301 ILE A O 1
ATOM 2489 N N . GLY A 1 302 ? -3.425 -4.241 26.296 1.00 83.88 302 GLY A N 1
ATOM 2490 C CA . GLY A 1 302 ? -2.441 -5.249 26.685 1.00 83.88 302 GLY A CA 1
ATOM 2491 C C . GLY A 1 302 ? -1.315 -4.681 27.558 1.00 83.88 302 GLY A C 1
ATOM 2492 O O . GLY A 1 302 ? -1.017 -3.485 27.536 1.00 83.88 302 GLY A O 1
ATOM 2493 N N . GLY A 1 303 ? -0.649 -5.559 28.314 1.00 81.69 303 GLY A N 1
ATOM 2494 C CA . GLY A 1 303 ? 0.349 -5.175 29.324 1.00 81.69 303 GLY A CA 1
ATOM 2495 C C . GLY A 1 303 ? 1.662 -4.578 28.795 1.00 81.69 303 GLY A C 1
ATOM 2496 O O . GLY A 1 303 ? 2.434 -4.042 29.585 1.00 81.69 303 GLY A O 1
ATOM 2497 N N . ASN A 1 304 ? 1.921 -4.646 27.486 1.00 88.88 304 ASN A N 1
ATOM 2498 C CA . ASN A 1 304 ? 3.163 -4.168 26.865 1.00 88.88 304 ASN A CA 1
ATOM 2499 C C . ASN A 1 304 ? 3.078 -2.729 26.326 1.00 88.88 304 ASN A C 1
ATOM 2501 O O . ASN A 1 304 ? 4.065 -2.201 25.810 1.00 88.88 304 ASN A O 1
ATOM 2505 N N . CYS A 1 305 ? 1.922 -2.074 26.457 1.00 93.69 305 CYS A N 1
ATOM 2506 C CA . CYS A 1 305 ? 1.744 -0.697 26.014 1.00 93.69 305 CYS A CA 1
ATOM 2507 C C . CYS A 1 305 ? 2.535 0.277 26.900 1.00 93.69 305 CYS A C 1
ATOM 2509 O O . CYS A 1 305 ? 2.280 0.413 28.096 1.00 93.69 305 CYS A O 1
ATOM 2511 N N . VAL A 1 306 ? 3.480 0.997 26.295 1.00 95.56 306 VAL A N 1
ATOM 2512 C CA . VAL A 1 306 ? 4.342 1.988 26.959 1.00 95.56 306 VAL A CA 1
ATOM 2513 C C . VAL A 1 306 ? 3.842 3.413 26.721 1.00 95.56 306 VAL A C 1
ATOM 2515 O O . VAL A 1 306 ? 4.003 4.277 27.581 1.00 95.56 306 VAL A O 1
ATOM 2518 N N . THR A 1 307 ? 3.230 3.675 25.563 1.00 96.56 307 THR A N 1
ATOM 2519 C CA . THR A 1 307 ? 2.708 5.000 25.193 1.00 96.56 307 THR A CA 1
ATOM 2520 C C . THR A 1 307 ? 1.231 4.909 24.845 1.00 96.56 307 THR A C 1
ATOM 2522 O O . THR A 1 307 ? 0.855 4.150 23.959 1.00 96.56 307 THR A O 1
ATOM 2525 N N . LEU A 1 308 ? 0.408 5.723 25.507 1.00 96.00 308 LEU A N 1
ATOM 2526 C CA . LEU A 1 308 ? -1.036 5.771 25.296 1.00 96.00 308 LEU A CA 1
ATOM 2527 C C . LEU A 1 308 ? -1.517 7.230 25.229 1.00 96.00 308 LEU A C 1
ATOM 2529 O O . LEU A 1 308 ? -1.537 7.929 26.241 1.00 96.00 308 LEU A O 1
ATOM 2533 N N . ASP A 1 309 ? -1.906 7.696 24.040 1.00 96.94 309 ASP A N 1
ATOM 2534 C CA . ASP A 1 309 ? -2.525 9.015 23.846 1.00 96.94 309 ASP A CA 1
ATOM 2535 C C . ASP A 1 309 ? -4.045 8.886 23.709 1.00 96.94 309 ASP A C 1
ATOM 2537 O O . ASP A 1 309 ? -4.558 8.409 22.698 1.00 96.94 309 ASP A O 1
ATOM 2541 N N . LEU A 1 310 ? -4.768 9.362 24.724 1.00 96.25 310 LEU A N 1
ATOM 2542 C CA . LEU A 1 310 ? -6.232 9.357 24.783 1.00 96.25 310 LEU A CA 1
ATOM 2543 C C . LEU A 1 310 ? -6.834 10.765 24.808 1.00 96.25 310 LEU A C 1
ATOM 2545 O O . LEU A 1 310 ? -8.003 10.931 25.162 1.00 96.25 310 LEU A O 1
ATOM 2549 N N . GLN A 1 311 ? -6.066 11.798 24.455 1.00 96.12 311 GLN A N 1
ATOM 2550 C CA . GLN A 1 311 ? -6.549 13.178 24.526 1.00 96.12 311 GLN A CA 1
ATOM 2551 C C . GLN A 1 311 ? -7.838 13.380 23.721 1.00 96.12 311 GLN A C 1
ATOM 2553 O O . GLN A 1 311 ? -8.018 12.808 22.649 1.00 96.12 311 GLN A O 1
ATOM 2558 N N . LYS A 1 312 ? -8.725 14.259 24.200 1.00 96.25 312 LYS A N 1
ATOM 2559 C CA . LYS A 1 312 ? -9.984 14.598 23.509 1.00 96.25 312 LYS A CA 1
ATOM 2560 C C . LYS A 1 312 ? -10.868 13.360 23.261 1.00 96.25 312 LYS A C 1
ATOM 2562 O O . LYS A 1 312 ? -11.272 13.098 22.132 1.00 96.25 312 LYS A O 1
ATOM 2567 N N . ASN A 1 313 ? -11.135 12.620 24.336 1.00 96.12 313 ASN A N 1
ATOM 2568 C CA . ASN A 1 313 ? -12.126 11.544 24.429 1.00 96.12 313 ASN A CA 1
ATOM 2569 C C . ASN A 1 313 ? -13.145 11.845 25.546 1.00 96.12 313 ASN A C 1
ATOM 2571 O O . ASN A 1 313 ? -13.038 12.865 26.228 1.00 96.12 313 ASN A O 1
ATOM 2575 N N . GLU A 1 314 ? -14.113 10.951 25.747 1.00 92.62 314 GLU A N 1
ATOM 2576 C CA . GLU A 1 314 ? -15.196 11.055 26.740 1.00 92.62 314 GLU A CA 1
ATOM 2577 C C . GLU A 1 314 ? -15.017 10.037 27.886 1.00 92.62 314 GLU A C 1
ATOM 2579 O O . GLU A 1 314 ? -15.987 9.448 28.363 1.00 92.62 314 GLU A O 1
ATOM 2584 N N . ILE A 1 315 ? -13.770 9.781 28.295 1.00 84.75 315 ILE A N 1
ATOM 2585 C CA . ILE A 1 315 ? -13.431 8.672 29.197 1.00 84.75 315 ILE A CA 1
ATOM 2586 C C . ILE A 1 315 ? -14.028 8.909 30.580 1.00 84.75 315 ILE A C 1
ATOM 2588 O O . ILE A 1 315 ? -13.746 9.925 31.220 1.00 84.75 315 ILE A O 1
ATOM 2592 N N . THR A 1 316 ? -14.818 7.943 31.045 1.00 76.81 316 THR A N 1
ATOM 2593 C CA . THR A 1 316 ? -15.383 7.940 32.398 1.00 76.81 316 THR A CA 1
ATOM 2594 C C . THR A 1 316 ? -14.684 6.943 33.314 1.00 76.81 316 THR A C 1
ATOM 2596 O O . THR A 1 316 ? -14.594 7.221 34.504 1.00 76.81 316 THR A O 1
ATOM 2599 N N . ASP A 1 317 ? -14.133 5.854 32.763 1.00 67.75 317 ASP A N 1
ATOM 2600 C CA . ASP A 1 317 ? -13.448 4.794 33.507 1.00 67.75 317 ASP A CA 1
ATOM 2601 C C . ASP A 1 317 ? -12.172 4.334 32.767 1.00 67.75 317 ASP A C 1
ATOM 2603 O O . ASP A 1 317 ? -12.178 4.150 31.548 1.00 67.75 317 ASP A O 1
ATOM 2607 N N . LEU A 1 318 ? -11.074 4.151 33.510 1.00 66.00 318 LEU A N 1
ATOM 2608 C CA . LEU A 1 318 ? -9.794 3.590 33.047 1.00 66.00 318 LEU A CA 1
ATOM 2609 C C . LEU A 1 318 ? -9.473 2.368 33.915 1.00 66.00 318 LEU A C 1
ATOM 2611 O O . LEU A 1 318 ? -9.383 2.515 35.137 1.00 66.00 318 LEU A O 1
ATOM 2615 N N . THR A 1 319 ? -9.308 1.194 33.303 1.00 58.28 319 THR A N 1
ATOM 2616 C CA . THR A 1 319 ? -9.002 -0.075 33.991 1.00 58.28 319 THR A CA 1
ATOM 2617 C C . THR A 1 319 ? -7.769 -0.745 33.432 1.00 58.28 319 T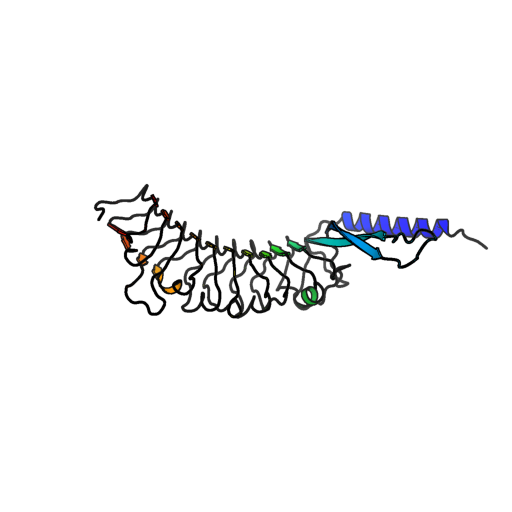HR A C 1
ATOM 2619 O O . THR A 1 319 ? -7.651 -0.770 32.186 1.00 58.28 319 THR A O 1
#

InterPro domains:
  IPR001611 Leucine-rich repeat [PF13516] (274-286)
  IPR001611 Leucine-rich repeat [PF13855] (168-226)
  IPR001611 Leucine-rich repeat [PS51450] (192-213)
  IPR001611 Leucine-rich repeat [PS51450] (239-260)
  IPR003591 Leucine-rich repeat, typical subtype [SM00369] (142-165)
  IPR003591 Leucine-rich repeat, typical subtype [SM00369] (166-189)
  IPR003591 Leucine-rich repeat, typical subtype [SM00369] (191-213)
  IPR003591 Leucine-rich repeat, typical subtype [SM00369] (237-258)
  IPR032675 Leucine-rich repeat domain superfamily [G3DSA:3.80.10.10] (21-319)

pLDDT: mean 83.01, std 18.31, range [33.19, 98.88]

Foldseek 3Di:
DDPDPVVVVVVVVVVVVVVVVVVVPDPDQEDEPPPLEFEFPDKDKDKDKDKDWDWDCPQDPPRDTDIDIDIDIDIAIAGEGERYADELPDQHDYPPLCRYQHYAYANYAYAEHVQNPLVSNQNHQYYHYAHHQHAEAEAHAHQNHQYYAHAHHAHQDYDELNCANPQNHAYYHHAHYAHAEQDYDNYAAEREHAYDHHEHYAHQYYDQCSQPRYEYQEYAHANYAHAEEELLSCLQNPNHAYYHHANYAHQDYDYDPPDPSAAAEYAEYHQDHYAYQEAAAQRHHYQEYAHDNYAHQEYHHHPNHPYYHHHHYPHPDYD